Protein AF-0000000086525910 (afdb_homodimer)

InterPro domains:
  IPR004360 Glyoxalase/fosfomycin resistance/dioxygenase domain [PF00903] (5-108)
  IPR029068 Glyoxalase/Bleomycin resistance protein/Dihydroxybiphenyl dioxygenase [G3DSA:3.10.180.10] (4-115)
  IPR029068 Glyoxalase/Bleomycin resistance protein/Dihydroxybiphenyl dioxygenase [SSF54593] (2-114)
  IPR037523 Vicinal oxygen chelate (VOC), core domain [PS51819] (2-113)

Radius of gyration: 17.26 Å; Cα contacts (8 Å, |Δi|>4): 547; chains: 2; bounding box: 45×48×37 Å

Solvent-accessible surface area (backbone atoms only — not comparable to full-atom values): 11906 Å² total; per-residue (Å²): 70,32,50,62,34,32,42,35,49,41,90,44,52,80,78,48,41,44,31,45,37,67,15,46,51,33,48,79,72,46,70,55,81,72,33,33,36,34,29,46,24,71,58,37,39,40,30,40,18,7,71,92,57,40,84,48,93,52,66,24,46,29,32,35,51,47,89,92,55,53,67,68,60,45,49,50,37,26,36,74,41,53,29,42,79,73,37,72,79,39,82,52,97,62,29,36,35,29,32,32,27,41,87,84,65,50,47,38,31,44,31,35,69,54,81,129,69,30,50,62,35,33,43,37,50,41,90,43,52,80,77,50,42,43,32,44,37,66,16,45,51,33,48,79,72,46,68,54,83,71,32,32,37,35,29,46,24,71,58,36,38,40,28,41,17,8,72,93,57,39,84,46,94,52,65,23,47,28,30,34,51,46,91,92,56,53,66,69,61,44,50,51,37,26,36,71,41,54,29,43,79,72,38,72,79,40,82,52,97,62,30,36,34,30,32,32,26,42,84,85,66,50,46,38,32,44,31,36,68,52,81,128

Organism: NCBI:txid488447

Foldseek 3Di:
DAWAAKEAEDAWCVVVVCCVCVVVVWDWDDDDPTAWTWTCPPVHIYIYGHDPRCPDPHIETEDEDDPPDDQVVVVVVVVVVAKAWPADWDDDPFKIWTWIAHPVGGIYIYMYTDDD/DAWAAKEAEDAWCVVVVCCVCVVVVWDWDDDDPTAWTWTCPPVHIYIYGHDPRCPDPHIETEDEDDPPDDQVVVVVVVVVVAKAWPADWDDDPFKIWTWIAHPVGGIYIYMYTDDD

Sequence (232 aa):
MKVSMLLYPVDDIDKALPLFVDGLGLNVKFRDGDRYCALDGGPLTIALVAGDEQIVERAALTLRVDEDDDLYAAMARVVKAGASVRVPVQAGPHEYRAVLEDKNGALLVISQKRAAMKVSMLLYPVDDIDKALPLFVDGLGLNVKFRDGDRYCALDGGPLTIALVAGDEQIVERAALTLRVDEDDDLYAAMARVVKAGASVRVPVQAGPHEYRAVLEDKNGALLVISQKRAA

Secondary structure (DSSP, 8-state):
-EEEEEEEE-S-HHHHHHIIIIIS-PEEEEEETTTEEEEE-SSSEEEEE-GGG---SS-EEEEEPPTTS-HHHHHHHHHHTT-EEEEEEEE-SSEEEEEEE-TTS-EEEEEEE---/-EEEEEEEE-S-HHHHHHIIIIIS-PEEEEEETTTEEEEE-SSSEEEEE-GGG---SS-EEEEEPPTTS-HHHHHHHHHHTT-EEEEEEEE-SSEEEEEEE-TTS-EEEEEEE---

Nearest PDB structures (foldseek):
  2rk9-assembly1_B  TM=7.393E-01  e=2.959E-07  Vibrio splendidus 12B01
  3rhe-assembly1_A  TM=7.867E-01  e=1.432E-05  Legionella pneumophila subsp. pneumophila str. Philadelphia 1
  4pav-assembly1_A  TM=4.546E-01  e=1.200E-05  Staphylococcus aureus
  3g12-assembly1_B  TM=4.104E-01  e=8.853E-05  Bdellovibrio bacteriovorus HD100
  1lqp-assembly1_B  TM=4.356E-01  e=2.405E-04  Pseudomonas aeruginosa

Structure (mmCIF, N/CA/C/O backbone):
data_AF-0000000086525910-model_v1
#
loop_
_entity.id
_entity.type
_entity.pdbx_description
1 polymer 'VOC family protein'
#
loop_
_atom_site.group_PDB
_atom_site.id
_atom_site.type_symbol
_atom_site.label_atom_id
_atom_site.label_alt_id
_atom_site.label_comp_id
_atom_site.label_asym_id
_atom_site.label_entity_id
_atom_site.label_seq_id
_atom_site.pdbx_PDB_ins_code
_atom_site.Cartn_x
_atom_site.Cartn_y
_atom_site.Cartn_z
_atom_site.occupancy
_atom_site.B_iso_or_equiv
_atom_site.auth_seq_id
_atom_site.auth_comp_id
_atom_site.auth_asym_id
_atom_site.auth_atom_id
_atom_site.pdbx_PDB_model_num
ATOM 1 N N . MET A 1 1 ? 5.578 -7.691 -13.547 1 96.44 1 MET A N 1
ATOM 2 C CA . MET A 1 1 ? 4.309 -7.488 -12.852 1 96.44 1 MET A CA 1
ATOM 3 C C . MET A 1 1 ? 4.039 -6.004 -12.633 1 96.44 1 MET A C 1
ATOM 5 O O . MET A 1 1 ? 4.934 -5.176 -12.797 1 96.44 1 MET A O 1
ATOM 9 N N . LYS A 1 2 ? 2.779 -5.688 -12.305 1 97 2 LYS A N 1
ATOM 10 C CA . LYS A 1 2 ? 2.395 -4.312 -12 1 97 2 LYS A CA 1
ATOM 11 C C . LYS A 1 2 ? 1.431 -4.262 -10.812 1 97 2 LYS A C 1
ATOM 13 O O . LYS A 1 2 ? 0.615 -5.168 -10.633 1 97 2 LYS A O 1
ATOM 18 N N . VAL A 1 3 ? 1.548 -3.188 -10.078 1 98.12 3 VAL A N 1
ATOM 19 C CA . VAL A 1 3 ? 0.625 -2.984 -8.969 1 98.12 3 VAL A CA 1
ATOM 20 C C . VAL A 1 3 ? -0.787 -2.76 -9.5 1 98.12 3 VAL A C 1
ATOM 22 O O . VAL A 1 3 ? -0.98 -2.027 -10.477 1 98.12 3 VAL A O 1
ATOM 25 N N . SER A 1 4 ? -1.704 -3.344 -8.898 1 97.12 4 SER A N 1
ATOM 26 C CA . SER A 1 4 ? -3.082 -3.182 -9.352 1 97.12 4 SER A CA 1
ATOM 27 C C . SER A 1 4 ? -3.924 -2.457 -8.305 1 97.12 4 SER A C 1
ATOM 29 O O . SER A 1 4 ? -4.746 -1.603 -8.641 1 97.12 4 SER A O 1
ATOM 31 N N . MET A 1 5 ? -3.758 -2.785 -7.105 1 98.19 5 MET A N 1
ATOM 32 C CA . MET A 1 5 ? -4.5 -2.168 -6.008 1 98.19 5 MET A CA 1
ATOM 33 C C . MET A 1 5 ? -3.832 -2.461 -4.668 1 98.19 5 MET A C 1
ATOM 35 O O . MET A 1 5 ? -2.852 -3.205 -4.609 1 98.19 5 MET A O 1
ATOM 39 N N . LEU A 1 6 ? -4.246 -1.811 -3.621 1 98.56 6 LEU A N 1
ATOM 40 C CA . LEU A 1 6 ? -3.883 -2.139 -2.248 1 98.56 6 LEU A CA 1
ATOM 41 C C . LEU A 1 6 ? -5.074 -2.715 -1.493 1 98.56 6 LEU A C 1
ATOM 43 O O . LEU A 1 6 ? -6.129 -2.08 -1.416 1 98.56 6 LEU A O 1
ATOM 47 N N . LEU A 1 7 ? -4.895 -3.939 -1.037 1 98.38 7 LEU A N 1
ATOM 48 C CA . LEU A 1 7 ? -5.906 -4.48 -0.137 1 98.38 7 LEU A CA 1
ATOM 49 C C . LEU A 1 7 ? -5.742 -3.912 1.269 1 98.38 7 LEU A C 1
ATOM 51 O O . LEU A 1 7 ? -4.645 -3.938 1.829 1 98.38 7 LEU A O 1
ATOM 55 N N . TYR A 1 8 ? -6.781 -3.395 1.799 1 98.62 8 TYR A N 1
ATOM 56 C CA . TYR A 1 8 ? -6.84 -2.838 3.146 1 98.62 8 TYR A CA 1
ATOM 57 C C . TYR A 1 8 ? -7.891 -3.557 3.986 1 98.62 8 TYR A C 1
ATOM 59 O O . TYR A 1 8 ? -9.078 -3.238 3.914 1 98.62 8 TYR A O 1
ATOM 67 N N . PRO A 1 9 ? -7.375 -4.531 4.816 1 98.25 9 PRO A N 1
ATOM 68 C CA . PRO A 1 9 ? -8.344 -5.305 5.598 1 98.25 9 PRO A CA 1
ATOM 69 C C . PRO A 1 9 ? -8.969 -4.488 6.727 1 98.25 9 PRO A C 1
ATOM 71 O O . PRO A 1 9 ? -8.273 -3.744 7.418 1 98.25 9 PRO A O 1
ATOM 74 N N . VAL A 1 10 ? -10.25 -4.629 6.871 1 98 10 VAL A N 1
ATOM 75 C CA . VAL A 1 10 ? -10.984 -3.971 7.949 1 98 10 VAL A CA 1
ATOM 76 C C . VAL A 1 10 ? -11.961 -4.957 8.586 1 98 10 VAL A C 1
ATOM 78 O O . VAL A 1 10 ? -12.398 -5.91 7.941 1 98 10 VAL A O 1
ATOM 81 N N . ASP A 1 11 ? -12.273 -4.719 9.852 1 96.69 11 ASP A N 1
ATOM 82 C CA . ASP A 1 11 ? -13.266 -5.562 10.508 1 96.69 11 ASP A CA 1
ATOM 83 C C . ASP A 1 11 ? -14.672 -5.281 9.977 1 96.69 11 ASP A C 1
ATOM 85 O O . ASP A 1 11 ? -15.469 -6.203 9.812 1 96.69 11 ASP A O 1
ATOM 89 N N . ASP A 1 12 ? -14.953 -4.02 9.734 1 97.56 12 ASP A N 1
ATOM 90 C CA . ASP A 1 12 ? -16.25 -3.518 9.305 1 97.56 12 ASP A CA 1
ATOM 91 C C . ASP A 1 12 ? -16.109 -2.324 8.367 1 97.56 12 ASP A C 1
ATOM 93 O O . ASP A 1 12 ? -15.547 -1.294 8.75 1 97.56 12 ASP A O 1
ATOM 97 N N . ILE A 1 13 ? -16.656 -2.469 7.145 1 98.19 13 ILE A N 1
ATOM 98 C CA . ILE A 1 13 ? -16.438 -1.461 6.117 1 98.19 13 ILE A CA 1
ATOM 99 C C . ILE A 1 13 ? -17.125 -0.161 6.504 1 98.19 13 ILE A C 1
ATOM 101 O O . ILE A 1 13 ? -16.562 0.923 6.371 1 98.19 13 ILE A O 1
ATOM 105 N N . ASP A 1 14 ? -18.312 -0.221 6.996 1 98.12 14 ASP A N 1
ATOM 106 C CA . ASP A 1 14 ? -19.062 0.98 7.375 1 98.12 14 ASP A CA 1
ATOM 107 C C . ASP A 1 14 ? -18.312 1.765 8.453 1 98.12 14 ASP A C 1
ATOM 109 O O . ASP A 1 14 ? -18.297 2.998 8.43 1 98.12 14 ASP A O 1
ATOM 113 N N . LYS A 1 15 ? -17.719 1.061 9.344 1 97.62 15 LYS A N 1
ATOM 114 C CA . LYS A 1 15 ? -16.984 1.711 10.43 1 97.62 15 LYS A CA 1
ATOM 115 C C . LYS A 1 15 ? -15.672 2.299 9.93 1 97.62 15 LYS A C 1
ATOM 117 O O . LYS A 1 15 ? -15.156 3.268 10.492 1 97.62 15 LYS A O 1
ATOM 122 N N . ALA A 1 16 ? -15.148 1.676 8.898 1 97.94 16 ALA A N 1
ATOM 123 C CA . ALA A 1 16 ? -13.852 2.109 8.375 1 97.94 16 ALA A CA 1
ATOM 124 C C . ALA A 1 16 ? -14.016 3.27 7.402 1 97.94 16 ALA A C 1
ATOM 126 O O . ALA A 1 16 ? -13.117 4.102 7.262 1 97.94 16 ALA A O 1
ATOM 127 N N . LEU A 1 17 ? -15.086 3.393 6.742 1 98.06 17 LEU A N 1
ATOM 128 C CA . LEU A 1 17 ? -15.305 4.273 5.598 1 98.06 17 LEU A CA 1
ATOM 129 C C . LEU A 1 17 ? -15.086 5.73 5.984 1 98.06 17 LEU A C 1
ATOM 131 O O . LEU A 1 17 ? -14.508 6.504 5.215 1 98.06 17 LEU A O 1
ATOM 135 N N . PRO A 1 18 ? -15.484 6.211 7.176 1 98.25 18 PRO A N 1
ATOM 136 C CA . PRO A 1 18 ? -15.32 7.625 7.52 1 98.25 18 PRO A CA 1
ATOM 137 C C . PRO A 1 18 ? -13.859 8.086 7.453 1 98.25 18 PRO A C 1
ATOM 139 O O . PRO A 1 18 ? -13.586 9.203 7.027 1 98.25 18 PRO A O 1
ATOM 142 N N . LEU A 1 19 ? -12.945 7.281 7.797 1 98.5 19 LEU A N 1
ATOM 143 C CA . LEU A 1 19 ? -11.539 7.645 7.711 1 98.5 19 LEU A CA 1
ATOM 144 C C . LEU A 1 19 ? -11.141 7.941 6.266 1 98.5 19 LEU A C 1
ATOM 146 O O . LEU A 1 19 ? -10.438 8.914 6 1 98.5 19 LEU A O 1
ATOM 150 N N . PHE A 1 20 ? -11.617 7.164 5.355 1 98.62 20 PHE A N 1
ATOM 151 C CA . PHE A 1 20 ? -11.18 7.254 3.967 1 98.62 20 PHE A CA 1
ATOM 152 C C . PHE A 1 20 ? -11.969 8.32 3.219 1 98.62 20 PHE A C 1
ATOM 154 O O . PHE A 1 20 ? -11.406 9.086 2.434 1 98.62 20 PHE A O 1
ATOM 161 N N . VAL A 1 21 ? -13.258 8.398 3.488 1 98.31 21 VAL A N 1
ATOM 162 C CA . VAL A 1 21 ? -14.109 9.32 2.742 1 98.31 21 VAL A CA 1
ATOM 163 C C . VAL A 1 21 ? -14.078 10.695 3.4 1 98.31 21 VAL A C 1
ATOM 165 O O . VAL A 1 21 ? -13.703 11.688 2.768 1 98.31 21 VAL A O 1
ATOM 168 N N . ASP A 1 22 ? -14.367 10.758 4.668 1 97.81 22 ASP A N 1
ATOM 169 C CA . ASP A 1 22 ? -14.406 12.039 5.367 1 97.81 22 ASP A CA 1
ATOM 170 C C . ASP A 1 22 ? -13 12.508 5.727 1 97.81 22 ASP A C 1
ATOM 172 O O . ASP A 1 22 ? -12.695 13.703 5.641 1 97.81 22 ASP A O 1
ATOM 176 N N . GLY A 1 23 ? -12.18 11.609 6.168 1 97.75 23 GLY A N 1
ATOM 177 C CA . GLY A 1 23 ? -10.828 11.953 6.59 1 97.75 23 GLY A CA 1
ATOM 178 C C . GLY A 1 23 ? -9.898 12.242 5.43 1 97.75 23 GLY A C 1
ATOM 179 O O . GLY A 1 23 ? -9.383 13.352 5.301 1 97.75 23 GLY A O 1
ATOM 180 N N . LEU A 1 24 ? -9.781 11.297 4.551 1 97.81 24 LEU A N 1
ATOM 181 C CA . LEU A 1 24 ? -8.812 11.406 3.465 1 97.81 24 LEU A CA 1
ATOM 182 C C . LEU A 1 24 ? -9.438 12.047 2.234 1 97.81 24 LEU A C 1
ATOM 184 O O . LEU A 1 24 ? -8.734 12.469 1.318 1 97.81 24 LEU A O 1
ATOM 188 N N . GLY A 1 25 ? -10.727 12.109 2.182 1 96.88 25 GLY A N 1
ATOM 189 C CA . GLY A 1 25 ? -11.406 12.758 1.075 1 96.88 25 GLY A CA 1
ATOM 190 C C . GLY A 1 25 ? -11.484 11.898 -0.169 1 96.88 25 GLY A C 1
ATOM 191 O O . GLY A 1 25 ? -11.523 12.414 -1.288 1 96.88 25 GLY A O 1
ATOM 192 N N . LEU A 1 26 ? -11.453 10.594 -0.048 1 98.06 26 LEU A N 1
ATOM 193 C CA . LEU A 1 26 ? -11.492 9.695 -1.196 1 98.06 26 LEU A CA 1
ATOM 194 C C . LEU A 1 26 ? -12.93 9.375 -1.584 1 98.06 26 LEU A C 1
ATOM 196 O O . LEU A 1 26 ? -13.812 9.328 -0.725 1 98.06 26 LEU A O 1
ATOM 200 N N . ASN A 1 27 ? -13.078 9.062 -2.84 1 98.31 27 ASN A N 1
ATOM 201 C CA . ASN A 1 27 ? -14.391 8.68 -3.34 1 98.31 27 ASN A CA 1
ATOM 202 C C . ASN A 1 27 ? -14.531 7.164 -3.455 1 98.31 27 ASN A C 1
ATOM 204 O O . ASN A 1 27 ? -13.586 6.477 -3.846 1 98.31 27 ASN A O 1
ATOM 208 N N . VAL A 1 28 ? -15.797 6.68 -3.203 1 98.69 28 VAL A N 1
ATOM 209 C CA . VAL A 1 28 ? -16.125 5.273 -3.404 1 98.69 28 VAL A CA 1
ATOM 210 C C . VAL A 1 28 ? -16.375 5.008 -4.887 1 98.69 28 VAL A C 1
ATOM 212 O O . VAL A 1 28 ? -17.203 5.668 -5.512 1 98.69 28 VAL A O 1
ATOM 215 N N . LYS A 1 29 ? -15.68 4.031 -5.371 1 98.56 29 LYS A N 1
ATOM 216 C CA . LYS A 1 29 ? -15.859 3.641 -6.766 1 98.56 29 LYS A CA 1
ATOM 217 C C . LYS A 1 29 ? -16.875 2.512 -6.887 1 98.56 29 LYS A C 1
ATOM 219 O O . LYS A 1 29 ? -17.609 2.432 -7.879 1 98.56 29 LYS A O 1
ATOM 224 N N . PHE A 1 30 ? -16.844 1.613 -6.008 1 98.19 30 PHE A N 1
ATOM 225 C CA . PHE A 1 30 ? -17.641 0.393 -6.07 1 98.19 30 PHE A CA 1
ATOM 226 C C . PHE A 1 30 ? -17.781 -0.229 -4.688 1 98.19 30 PHE A C 1
ATOM 228 O O . PHE A 1 30 ? -16.844 -0.195 -3.885 1 98.19 30 PHE A O 1
ATOM 235 N N . ARG A 1 31 ? -18.953 -0.777 -4.379 1 97.94 31 ARG A N 1
ATOM 236 C CA . ARG A 1 31 ? -19.219 -1.467 -3.119 1 97.94 31 ARG A CA 1
ATOM 237 C C . ARG A 1 31 ? -19.969 -2.77 -3.357 1 97.94 31 ARG A C 1
ATOM 239 O O . ARG A 1 31 ? -20.922 -2.809 -4.152 1 97.94 31 ARG A O 1
ATOM 246 N N . ASP A 1 32 ? -19.438 -3.75 -2.85 1 97.38 32 ASP A N 1
ATOM 247 C CA . ASP A 1 32 ? -20.125 -5.035 -2.855 1 97.38 32 ASP A CA 1
ATOM 248 C C . ASP A 1 32 ? -20.562 -5.43 -1.447 1 97.38 32 ASP A C 1
ATOM 250 O O . ASP A 1 32 ? -19.906 -6.227 -0.783 1 97.38 32 ASP A O 1
ATOM 254 N N . GLY A 1 33 ? -21.719 -4.848 -1.05 1 97.12 33 GLY A N 1
ATOM 255 C CA . GLY A 1 33 ? -22.25 -5.109 0.282 1 97.12 33 GLY A CA 1
ATOM 256 C C . GLY A 1 33 ? -21.281 -4.719 1.388 1 97.12 33 GLY A C 1
ATOM 257 O O . GLY A 1 33 ? -20.781 -3.596 1.409 1 97.12 33 GLY A O 1
ATOM 258 N N . ASP A 1 34 ? -21.109 -5.727 2.354 1 97.5 34 ASP A N 1
ATOM 259 C CA . ASP A 1 34 ? -20.312 -5.441 3.531 1 97.5 34 ASP A CA 1
ATOM 260 C C . ASP A 1 34 ? -18.938 -6.102 3.428 1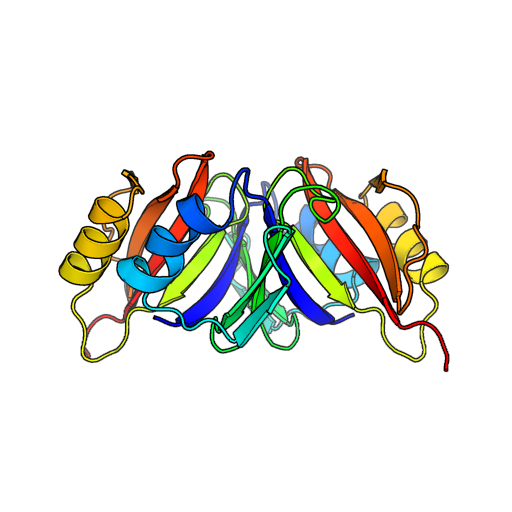 97.5 34 ASP A C 1
ATOM 262 O O . ASP A 1 34 ? -18.172 -6.105 4.391 1 97.5 34 ASP A O 1
ATOM 266 N N . ARG A 1 35 ? -18.625 -6.609 2.246 1 97.19 35 ARG A N 1
ATOM 267 C CA . ARG A 1 35 ? -17.422 -7.43 2.18 1 97.19 35 ARG A CA 1
ATOM 268 C C . ARG A 1 35 ? -16.328 -6.75 1.354 1 97.19 35 ARG A C 1
ATOM 270 O O . ARG A 1 35 ? -15.164 -7.145 1.404 1 97.19 35 ARG A O 1
ATOM 277 N N . TYR A 1 36 ? -16.766 -5.781 0.508 1 98.44 36 TYR A N 1
ATOM 278 C CA . TYR A 1 36 ? -15.797 -5.188 -0.404 1 98.44 36 TYR A CA 1
ATOM 279 C C . TYR A 1 36 ? -16.188 -3.758 -0.759 1 98.44 36 TYR A C 1
ATOM 281 O O . TYR A 1 36 ? -17.344 -3.484 -1.081 1 98.44 36 TYR A O 1
ATOM 289 N N . CYS A 1 37 ? -15.203 -2.775 -0.729 1 98.75 37 CYS A N 1
ATOM 290 C CA . CYS A 1 37 ? -15.398 -1.391 -1.138 1 98.75 37 CYS A CA 1
ATOM 291 C C . CYS A 1 37 ? -14.141 -0.833 -1.798 1 98.75 37 CYS A C 1
ATOM 293 O O . CYS A 1 37 ? -13.086 -0.755 -1.167 1 98.75 37 CYS A O 1
ATOM 295 N N . ALA A 1 38 ? -14.242 -0.503 -3.055 1 98.81 38 ALA A N 1
ATOM 296 C CA . ALA A 1 38 ? -13.133 0.092 -3.793 1 98.81 38 ALA A CA 1
ATOM 297 C C . ALA A 1 38 ? -13.156 1.614 -3.691 1 98.81 38 ALA A C 1
ATOM 299 O O . ALA A 1 38 ? -14.172 2.246 -4.004 1 98.81 38 ALA A O 1
ATOM 300 N N . LEU A 1 39 ? -12.062 2.197 -3.254 1 98.81 39 LEU A N 1
ATOM 301 C CA . LEU A 1 39 ? -11.898 3.641 -3.133 1 98.81 39 LEU A CA 1
ATOM 302 C C . LEU A 1 39 ? -10.945 4.172 -4.199 1 98.81 39 LEU A C 1
ATOM 304 O O . LEU A 1 39 ? -9.969 3.51 -4.547 1 98.81 39 LEU A O 1
ATOM 308 N N . ASP A 1 40 ? -11.203 5.34 -4.645 1 98.62 40 ASP A N 1
ATOM 309 C CA . ASP A 1 40 ? -10.375 6 -5.648 1 98.62 40 ASP A CA 1
ATOM 310 C C . ASP A 1 40 ? -9.211 6.738 -4.996 1 98.62 40 ASP A C 1
ATOM 312 O O . ASP A 1 40 ? -9.367 7.867 -4.527 1 98.62 40 ASP A O 1
ATOM 316 N N . GLY A 1 41 ? -8.094 6.148 -5.051 1 97.88 41 GLY A N 1
ATOM 317 C CA . GLY A 1 41 ? -6.891 6.773 -4.523 1 97.88 41 GLY A CA 1
ATOM 318 C C . GLY A 1 41 ? -6.117 7.559 -5.566 1 97.88 41 GLY A C 1
ATOM 319 O O . GLY A 1 41 ? -4.969 7.941 -5.336 1 97.88 41 GLY A O 1
ATOM 320 N N . GLY A 1 42 ? -6.727 7.855 -6.68 1 97 42 GLY A N 1
ATOM 321 C CA . GLY A 1 42 ? -6.023 8.445 -7.805 1 97 42 GLY A CA 1
ATOM 322 C C . GLY A 1 42 ? -5.312 7.422 -8.672 1 97 42 GLY A C 1
ATOM 323 O O . GLY A 1 42 ? -5.953 6.707 -9.445 1 97 42 GLY A O 1
ATOM 324 N N . PRO A 1 43 ? -4.043 7.273 -8.523 1 96.19 43 PRO A N 1
ATOM 325 C CA . PRO A 1 43 ? -3.352 6.293 -9.367 1 96.19 43 PRO A CA 1
ATOM 326 C C . PRO A 1 43 ? -3.604 4.852 -8.922 1 96.19 43 PRO A C 1
ATOM 328 O O . PRO A 1 43 ? -3.322 3.914 -9.672 1 96.19 43 PRO A O 1
ATOM 331 N N . LEU A 1 44 ? -4.125 4.699 -7.758 1 97.56 44 LEU A N 1
ATOM 332 C CA . LEU A 1 44 ? -4.262 3.371 -7.172 1 97.56 44 LEU A CA 1
ATOM 333 C C . LEU A 1 44 ? -5.641 3.195 -6.539 1 97.56 44 LEU A C 1
ATOM 335 O O . LEU A 1 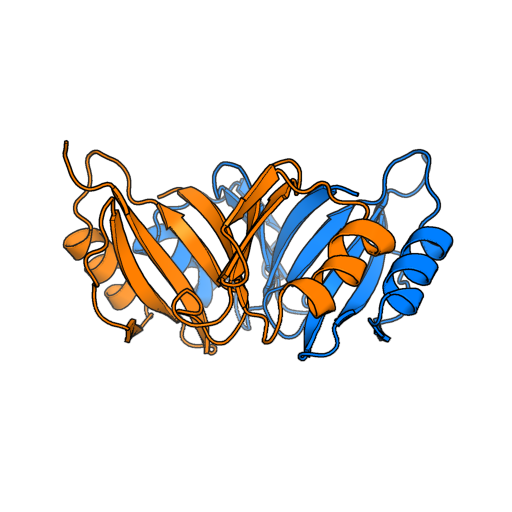44 ? -6.137 4.102 -5.863 1 97.56 44 LEU A O 1
ATOM 339 N N . THR A 1 45 ? -6.18 2.047 -6.73 1 98.38 45 THR A N 1
ATOM 340 C CA . THR A 1 45 ? -7.379 1.685 -5.984 1 98.38 45 THR A CA 1
ATOM 341 C C . THR A 1 45 ? -7.016 1.158 -4.602 1 98.38 45 THR A C 1
ATOM 343 O O . THR A 1 45 ? -6.121 0.322 -4.465 1 98.38 45 THR A O 1
ATOM 346 N N . ILE A 1 46 ? -7.617 1.698 -3.58 1 98.75 46 ILE A N 1
ATOM 347 C CA . ILE A 1 46 ? -7.59 1.126 -2.238 1 98.75 46 ILE A CA 1
ATOM 348 C C . ILE A 1 46 ? -8.836 0.275 -2.014 1 98.75 46 ILE A C 1
ATOM 350 O O . ILE A 1 46 ? -9.961 0.792 -2.02 1 98.75 46 ILE A O 1
ATOM 354 N N . ALA A 1 47 ? -8.68 -0.959 -1.841 1 98.75 47 ALA A N 1
ATOM 355 C CA . ALA A 1 47 ? -9.805 -1.871 -1.651 1 98.75 47 ALA A CA 1
ATOM 356 C C . ALA A 1 47 ? -9.961 -2.246 -0.181 1 98.75 47 ALA A C 1
ATOM 35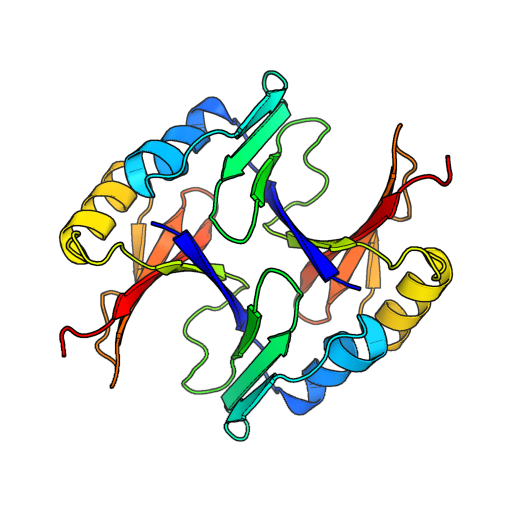8 O O . ALA A 1 47 ? -9.133 -2.965 0.378 1 98.75 47 ALA A O 1
ATOM 359 N N . LEU A 1 48 ? -11.008 -1.716 0.434 1 98.75 48 LEU A N 1
ATOM 360 C CA . LEU A 1 48 ? -11.383 -2.215 1.753 1 98.75 48 LEU A CA 1
ATOM 361 C C . LEU A 1 48 ? -11.992 -3.611 1.654 1 98.75 48 LEU A C 1
ATOM 363 O O . LEU A 1 48 ? -12.953 -3.824 0.91 1 98.75 48 LEU A O 1
ATOM 367 N N . VAL A 1 49 ? -11.406 -4.516 2.373 1 98.19 49 VAL A N 1
ATOM 368 C CA . VAL A 1 49 ? -11.875 -5.895 2.307 1 98.19 49 VAL A CA 1
ATOM 369 C C . VAL A 1 49 ? -12.25 -6.379 3.705 1 98.19 49 VAL A C 1
ATOM 371 O O . VAL A 1 49 ? -11.516 -6.148 4.668 1 98.19 49 VAL A O 1
ATOM 374 N N . ALA A 1 50 ? -13.367 -7.023 3.863 1 98 50 ALA A N 1
ATOM 375 C CA . ALA A 1 50 ? -13.906 -7.547 5.117 1 98 50 ALA A CA 1
ATOM 376 C C . ALA A 1 50 ? -14.5 -8.938 4.918 1 98 50 ALA A C 1
ATOM 378 O O . ALA A 1 50 ? -14.688 -9.383 3.781 1 98 50 ALA A O 1
ATOM 379 N N . GLY A 1 51 ? -14.727 -9.648 6.027 1 95.5 51 GLY A N 1
ATOM 380 C CA . GLY A 1 51 ? -15.32 -10.977 5.953 1 95.5 51 GLY A CA 1
ATOM 381 C C . GLY A 1 51 ? -14.523 -11.945 5.105 1 95.5 51 GLY A C 1
ATOM 382 O O . GLY A 1 51 ? -13.312 -12.094 5.297 1 95.5 51 GLY A O 1
ATOM 383 N N . ASP A 1 52 ? -15.195 -12.625 4.113 1 91.56 52 ASP A N 1
ATOM 384 C CA . ASP A 1 52 ? -14.562 -13.664 3.305 1 91.56 52 ASP A CA 1
ATOM 385 C C . ASP A 1 52 ? -13.547 -13.055 2.332 1 91.56 52 ASP A C 1
ATOM 387 O O . ASP A 1 52 ? -12.695 -13.766 1.798 1 91.56 52 ASP A O 1
ATOM 391 N N . GLU A 1 53 ? -13.633 -11.766 2.145 1 93.56 53 GLU A N 1
ATOM 392 C CA . GLU A 1 53 ? -12.734 -11.109 1.202 1 93.56 53 GLU A CA 1
ATOM 393 C C . GLU A 1 53 ? -11.438 -10.68 1.887 1 93.56 53 GLU A C 1
ATOM 395 O O . GLU A 1 53 ? -10.492 -10.242 1.226 1 93.56 53 GLU A O 1
ATOM 400 N N . GLN A 1 54 ? -11.414 -10.773 3.182 1 95.69 54 GLN A N 1
ATOM 401 C CA . GLN A 1 54 ? -10.203 -10.453 3.932 1 95.69 54 GLN A CA 1
ATOM 402 C C . GLN A 1 54 ? -9.172 -11.578 3.82 1 95.69 54 GLN A C 1
ATOM 404 O O . GLN A 1 54 ? -9.047 -12.398 4.727 1 95.69 54 GLN A O 1
ATOM 409 N N . ILE A 1 55 ? -8.406 -11.508 2.811 1 94.69 55 ILE A N 1
ATOM 410 C CA . ILE A 1 55 ? -7.465 -12.586 2.549 1 94.69 55 ILE A CA 1
ATOM 411 C C . ILE A 1 55 ? -6.09 -12.219 3.104 1 94.69 55 ILE A C 1
ATOM 413 O O . ILE A 1 55 ? -5.141 -13 2.99 1 94.69 55 ILE A O 1
ATOM 417 N N . VAL A 1 56 ? -5.941 -11.047 3.615 1 96.94 56 VAL A N 1
ATOM 418 C CA . VAL A 1 56 ? -4.719 -10.57 4.25 1 96.94 56 VAL A CA 1
ATOM 419 C C . VAL A 1 56 ? -5.043 -9.984 5.625 1 96.94 56 VAL A C 1
ATOM 421 O O . VAL A 1 56 ? -6.129 -9.438 5.832 1 96.94 56 VAL A O 1
ATOM 424 N N . GLU A 1 57 ? -4.109 -10.047 6.5 1 95.12 57 GLU A N 1
ATOM 425 C CA . GLU A 1 57 ? -4.348 -9.578 7.863 1 95.12 57 GLU A CA 1
ATOM 426 C C . GLU A 1 57 ? -3.83 -8.156 8.055 1 95.12 57 GLU A C 1
ATOM 428 O O . GLU A 1 57 ? -4.105 -7.523 9.078 1 95.12 57 GLU A O 1
ATOM 433 N N . ARG A 1 58 ? -3.072 -7.668 7.148 1 95.56 58 ARG A N 1
ATOM 434 C CA . ARG A 1 58 ? -2.598 -6.289 7.09 1 95.56 58 ARG A CA 1
ATOM 435 C C . ARG A 1 58 ? -2.549 -5.781 5.652 1 95.56 58 ARG A C 1
ATOM 437 O O . ARG A 1 58 ? -2.586 -6.578 4.707 1 95.56 58 ARG A O 1
ATOM 444 N N . ALA A 1 59 ? -2.51 -4.453 5.523 1 97.44 59 ALA A N 1
ATOM 445 C CA . ALA A 1 59 ? -2.51 -3.865 4.188 1 97.44 59 ALA A CA 1
ATOM 446 C C . ALA A 1 59 ? -1.432 -4.496 3.309 1 97.44 59 ALA A C 1
ATOM 448 O O . ALA A 1 59 ? -0.306 -4.719 3.762 1 97.44 59 ALA A O 1
ATOM 449 N N . ALA A 1 60 ? -1.803 -4.805 2.08 1 97.94 60 ALA A N 1
ATOM 450 C CA . ALA A 1 60 ? -0.905 -5.531 1.185 1 97.94 60 ALA A CA 1
ATOM 451 C C . ALA A 1 60 ? -1.104 -5.094 -0.263 1 97.94 60 ALA A C 1
ATOM 453 O O . ALA A 1 60 ? -2.238 -4.953 -0.726 1 97.94 60 ALA A O 1
ATOM 454 N N . LEU A 1 61 ? -0.026 -4.898 -0.976 1 98.12 61 LEU A N 1
ATOM 455 C CA . LEU A 1 61 ? -0.095 -4.637 -2.41 1 98.12 61 LEU A CA 1
ATOM 456 C C . LEU A 1 61 ? -0.516 -5.891 -3.17 1 98.12 61 LEU A C 1
ATOM 458 O O . LEU A 1 61 ? -0.074 -6.996 -2.846 1 98.12 61 LEU A O 1
ATOM 462 N N . THR A 1 62 ? -1.315 -5.625 -4.102 1 98.25 62 THR A N 1
ATOM 463 C CA . THR A 1 62 ? -1.613 -6.66 -5.086 1 98.25 62 THR A CA 1
ATOM 464 C C . THR A 1 62 ? -0.883 -6.387 -6.395 1 98.25 62 THR A C 1
ATOM 466 O O . THR A 1 62 ? -0.996 -5.297 -6.961 1 98.25 62 THR A O 1
ATOM 469 N N . LEU A 1 63 ? -0.131 -7.336 -6.824 1 98.31 63 LEU A N 1
ATOM 470 C CA . LEU A 1 63 ? 0.571 -7.266 -8.102 1 98.31 63 LEU A CA 1
ATOM 471 C C . LEU A 1 63 ? -0.028 -8.242 -9.109 1 98.31 63 LEU A C 1
ATOM 473 O O . LEU A 1 63 ? -0.147 -9.438 -8.82 1 98.31 63 LEU A O 1
ATOM 477 N N . ARG A 1 64 ? -0.365 -7.711 -10.219 1 97.69 64 ARG A N 1
ATOM 478 C CA . ARG A 1 64 ? -0.903 -8.547 -11.281 1 97.69 64 ARG A CA 1
ATOM 479 C C . ARG A 1 64 ? 0.214 -9.094 -12.164 1 97.69 64 ARG A C 1
ATOM 481 O O . ARG A 1 64 ? 1.068 -8.344 -12.633 1 97.69 64 ARG A O 1
ATOM 488 N N . VAL A 1 65 ? 0.117 -10.383 -12.352 1 97.06 65 VAL A N 1
ATOM 489 C CA . VAL A 1 65 ? 1.058 -11.047 -13.242 1 97.06 65 VAL A CA 1
ATOM 490 C C . VAL A 1 65 ? 0.767 -10.648 -14.695 1 97.06 65 VAL A C 1
ATOM 492 O O . VAL A 1 65 ? -0.394 -10.578 -15.102 1 97.06 65 VAL A O 1
ATOM 495 N N . ASP A 1 66 ? 1.835 -10.43 -15.438 1 91.81 66 ASP A N 1
ATOM 496 C CA . ASP A 1 66 ? 1.685 -10.094 -16.859 1 91.81 66 ASP A CA 1
ATOM 497 C C . ASP A 1 66 ? 0.952 -11.203 -17.609 1 91.81 66 ASP A C 1
ATOM 499 O O . ASP A 1 66 ? 1.107 -12.383 -17.281 1 91.81 66 ASP A O 1
ATOM 503 N N . GLU A 1 67 ? 0.25 -10.828 -18.672 1 88.88 67 GLU A N 1
ATOM 504 C CA . GLU A 1 67 ? -0.572 -11.773 -19.422 1 88.88 67 GLU A CA 1
ATOM 505 C C . GLU A 1 67 ? 0.283 -12.867 -20.047 1 88.88 67 GLU A C 1
ATOM 507 O O . GLU A 1 67 ? -0.175 -13.992 -20.219 1 88.88 67 GLU A O 1
ATOM 512 N N . ASP A 1 68 ? 1.54 -12.523 -20.359 1 89.06 68 ASP A N 1
ATOM 513 C CA . ASP A 1 68 ? 2.412 -13.469 -21.047 1 89.06 68 ASP A CA 1
ATOM 514 C C . ASP A 1 68 ? 3.23 -14.289 -20.047 1 89.06 68 ASP A C 1
ATOM 516 O O . ASP A 1 68 ? 4.051 -15.117 -20.453 1 89.06 68 ASP A O 1
ATOM 520 N N . ASP A 1 69 ? 2.92 -14.133 -18.812 1 91.88 69 ASP A N 1
ATOM 521 C CA . ASP A 1 69 ? 3.643 -14.875 -17.781 1 91.88 69 ASP A CA 1
ATOM 522 C C . ASP A 1 69 ? 2.727 -15.867 -17.062 1 91.88 69 ASP A C 1
ATOM 524 O O . ASP A 1 69 ? 1.509 -15.844 -17.266 1 91.88 69 ASP A O 1
ATOM 528 N N . ASP A 1 70 ? 3.369 -16.797 -16.359 1 93.31 70 ASP A N 1
ATOM 529 C CA . ASP A 1 70 ? 2.686 -17.844 -15.602 1 93.31 70 ASP A CA 1
ATOM 530 C C . ASP A 1 70 ? 2.703 -17.531 -14.109 1 93.31 70 ASP A C 1
ATOM 532 O O . ASP A 1 70 ? 3.746 -17.156 -13.555 1 93.31 70 ASP A O 1
ATOM 536 N N . LEU A 1 71 ? 1.523 -17.656 -13.477 1 95.81 71 LEU A N 1
ATOM 537 C CA . LEU A 1 71 ? 1.39 -17.312 -12.062 1 95.81 71 LEU A CA 1
ATOM 538 C C . LEU A 1 71 ? 2.361 -18.125 -11.211 1 95.81 71 LEU A C 1
ATOM 540 O O . LEU A 1 71 ? 3.043 -17.562 -10.344 1 95.81 71 LEU A O 1
ATOM 544 N N . TYR A 1 72 ? 2.43 -19.406 -11.422 1 95.5 72 TYR A N 1
ATOM 545 C CA . TYR A 1 72 ? 3.277 -20.266 -10.609 1 95.5 72 TYR A CA 1
ATOM 546 C C . TYR A 1 72 ? 4.75 -19.953 -10.828 1 95.5 72 TYR A C 1
ATOM 548 O O . TYR A 1 72 ? 5.547 -19.984 -9.883 1 95.5 72 TYR A O 1
ATOM 556 N N . ALA A 1 73 ? 5.09 -19.703 -12.062 1 96.25 73 ALA A N 1
ATOM 557 C CA . ALA A 1 73 ? 6.461 -19.297 -12.352 1 96.25 73 ALA A CA 1
ATOM 558 C C . ALA A 1 73 ? 6.805 -17.984 -11.664 1 96.25 73 ALA A C 1
ATOM 560 O O . ALA A 1 73 ? 7.895 -17.828 -11.109 1 96.25 73 ALA A O 1
ATOM 561 N N . ALA A 1 74 ? 5.867 -17.062 -11.758 1 96.5 74 ALA A N 1
ATOM 562 C CA . ALA A 1 74 ? 6.055 -15.781 -11.078 1 96.5 74 ALA A CA 1
ATOM 563 C C . ALA A 1 74 ? 6.25 -15.977 -9.578 1 96.5 74 ALA A C 1
ATOM 565 O O . ALA A 1 74 ? 7.172 -15.414 -8.984 1 96.5 74 ALA A O 1
ATOM 566 N N . MET A 1 75 ? 5.414 -16.734 -8.961 1 96.88 75 MET A N 1
ATOM 567 C CA . MET A 1 75 ? 5.512 -17.016 -7.531 1 96.88 75 MET A CA 1
ATOM 568 C C . MET A 1 75 ? 6.852 -17.656 -7.191 1 96.88 75 MET A C 1
ATOM 570 O O . MET A 1 75 ? 7.465 -17.328 -6.176 1 96.88 75 MET A O 1
ATOM 574 N N . ALA A 1 76 ? 7.254 -18.594 -8.016 1 97.31 76 ALA A N 1
ATOM 575 C CA . ALA A 1 76 ? 8.531 -19.266 -7.793 1 97.31 76 ALA A CA 1
ATOM 576 C C . ALA A 1 76 ? 9.688 -18.266 -7.785 1 97.31 76 ALA A C 1
ATOM 578 O O . ALA A 1 76 ? 10.602 -18.375 -6.969 1 97.31 76 ALA A O 1
ATOM 579 N N . ARG A 1 77 ? 9.664 -17.344 -8.711 1 97.69 77 ARG A N 1
ATOM 580 C CA . ARG A 1 77 ? 10.695 -16.312 -8.75 1 97.69 77 ARG A CA 1
ATOM 581 C C . ARG A 1 77 ? 10.688 -15.469 -7.473 1 97.69 77 ARG A C 1
ATOM 583 O O . ARG A 1 77 ? 11.742 -15.141 -6.938 1 97.69 77 ARG A O 1
ATOM 590 N N . VAL A 1 78 ? 9.523 -15.094 -7.004 1 98.31 78 VAL A N 1
ATOM 591 C CA . VAL A 1 78 ? 9.391 -14.266 -5.809 1 98.31 78 VAL A CA 1
ATOM 592 C C . VAL A 1 78 ? 9.898 -15.039 -4.59 1 98.31 78 VAL A C 1
ATOM 594 O O . VAL A 1 78 ? 10.609 -14.492 -3.752 1 98.31 78 VAL A O 1
ATOM 597 N N . VAL A 1 79 ? 9.547 -16.281 -4.492 1 98.44 79 VAL A N 1
ATOM 598 C CA . VAL A 1 79 ? 9.992 -17.125 -3.389 1 98.44 79 VAL A CA 1
ATOM 599 C C . VAL A 1 79 ? 11.508 -17.297 -3.445 1 98.44 79 VAL A C 1
ATOM 601 O O . VAL A 1 79 ? 12.195 -17.188 -2.422 1 98.44 79 VAL A O 1
ATOM 604 N N . LYS A 1 80 ? 12.031 -17.547 -4.613 1 98.31 80 LYS A N 1
ATOM 605 C CA . LYS A 1 80 ? 13.477 -17.672 -4.797 1 98.31 80 LYS A CA 1
ATOM 606 C C . LYS A 1 80 ? 14.203 -16.406 -4.34 1 98.31 80 LYS A C 1
ATOM 608 O O . LYS A 1 80 ? 15.32 -16.484 -3.824 1 98.31 80 LYS A O 1
ATOM 613 N N . ALA A 1 81 ? 13.523 -15.328 -4.488 1 98.19 81 ALA A N 1
ATOM 614 C CA . ALA A 1 81 ? 14.117 -14.039 -4.148 1 98.19 81 ALA A CA 1
ATOM 615 C C . ALA A 1 81 ? 13.984 -13.75 -2.654 1 98.19 81 ALA A C 1
ATOM 617 O O . ALA A 1 81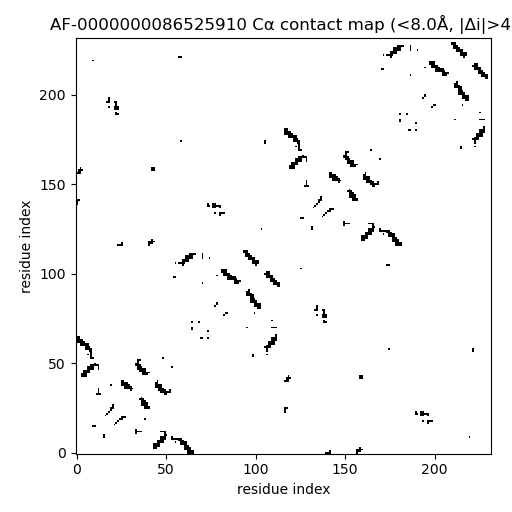 ? 14.414 -12.695 -2.178 1 98.19 81 ALA A O 1
ATOM 618 N N . GLY A 1 82 ? 13.312 -14.609 -1.916 1 97.12 82 GLY A N 1
ATOM 619 C CA . GLY A 1 82 ? 13.406 -14.492 -0.47 1 97.12 82 GLY A CA 1
ATOM 620 C C . GLY A 1 82 ? 12.055 -14.43 0.217 1 97.12 82 GLY A C 1
ATOM 621 O O . GLY A 1 82 ? 11.984 -14.375 1.446 1 97.12 82 GLY A O 1
ATOM 622 N N . ALA A 1 83 ? 10.984 -14.43 -0.486 1 98.38 83 ALA A N 1
ATOM 623 C CA . ALA A 1 83 ? 9.648 -14.453 0.114 1 98.38 83 ALA A CA 1
ATOM 624 C C . ALA A 1 83 ? 9.203 -15.883 0.401 1 98.38 83 ALA A C 1
ATOM 626 O O . ALA A 1 83 ? 9.875 -16.844 -0.001 1 98.38 83 ALA A O 1
ATOM 627 N N . SER A 1 84 ? 8.188 -15.992 1.18 1 98.5 84 SER A N 1
ATOM 628 C CA . SER A 1 84 ? 7.555 -17.281 1.448 1 98.5 84 SER A CA 1
ATOM 629 C C . SER A 1 84 ? 6.066 -17.25 1.104 1 98.5 84 SER A C 1
ATOM 631 O O . SER A 1 84 ? 5.469 -16.172 1.017 1 98.5 84 SER A O 1
ATOM 633 N N . VAL A 1 85 ? 5.496 -18.453 0.88 1 98.31 85 VAL A N 1
ATOM 634 C CA . VAL A 1 85 ? 4.066 -18.547 0.602 1 98.31 85 VAL A CA 1
ATOM 635 C C . VAL A 1 85 ? 3.285 -18.531 1.913 1 98.31 85 VAL A C 1
ATOM 637 O O . VAL A 1 85 ? 3.486 -19.406 2.77 1 98.31 85 VAL A O 1
ATOM 640 N N . ARG A 1 86 ? 2.502 -17.562 2.096 1 97.81 86 ARG A N 1
ATOM 641 C CA . ARG A 1 86 ? 1.643 -17.453 3.27 1 97.81 86 ARG A CA 1
ATOM 642 C C . ARG A 1 86 ? 0.302 -18.141 3.029 1 97.81 86 ARG A C 1
ATOM 644 O O . ARG A 1 86 ? -0.211 -18.844 3.908 1 97.81 86 ARG A O 1
ATOM 651 N N . VAL A 1 87 ? -0.326 -17.891 1.935 1 96.69 87 VAL A N 1
ATOM 652 C CA . VAL A 1 87 ? -1.55 -18.516 1.451 1 96.69 87 VAL A CA 1
ATOM 653 C C . VAL A 1 87 ? -1.339 -19.031 0.028 1 96.69 87 VAL A C 1
ATOM 655 O O . VAL A 1 87 ? -1.023 -18.25 -0.877 1 96.69 87 VAL A O 1
ATOM 658 N N . PRO A 1 88 ? -1.483 -20.359 -0.13 1 96.75 88 PRO A N 1
ATOM 659 C CA . PRO A 1 88 ? -1.295 -20.891 -1.481 1 96.75 88 PRO A CA 1
ATOM 660 C C . PRO A 1 88 ? -2.318 -20.344 -2.477 1 9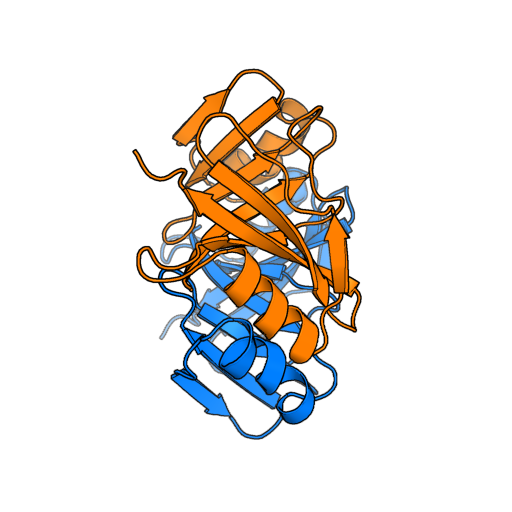6.75 88 PRO A C 1
ATOM 662 O O . PRO A 1 88 ? -3.264 -19.656 -2.082 1 96.75 88 PRO A O 1
ATOM 665 N N . VAL A 1 89 ? -2.086 -20.609 -3.752 1 96.19 89 VAL A N 1
ATOM 666 C CA . VAL A 1 89 ? -2.932 -20.141 -4.84 1 96.19 89 VAL A CA 1
ATOM 667 C C . VAL A 1 89 ? -4.379 -20.562 -4.598 1 96.19 89 VAL A C 1
ATOM 669 O O . VAL A 1 89 ? -4.645 -21.734 -4.309 1 96.19 89 VAL A O 1
ATOM 672 N N . GLN A 1 90 ? -5.168 -19.641 -4.609 1 94 90 GLN A N 1
ATOM 673 C CA . GLN A 1 90 ? -6.605 -19.875 -4.555 1 94 90 GLN A CA 1
ATOM 674 C C . GLN A 1 90 ? -7.281 -19.453 -5.859 1 94 90 GLN A C 1
ATOM 676 O O . GLN A 1 90 ? -6.977 -18.391 -6.406 1 94 90 GLN A O 1
ATOM 681 N N . ALA A 1 91 ? -8.195 -20.266 -6.273 1 90.38 91 ALA A N 1
ATOM 682 C CA . ALA A 1 91 ? -8.961 -19.953 -7.48 1 90.38 91 ALA A CA 1
ATOM 683 C C . ALA A 1 91 ? -10.242 -19.203 -7.141 1 90.38 91 ALA A C 1
ATOM 685 O O . ALA A 1 91 ? -11.031 -19.641 -6.305 1 90.38 91 ALA A O 1
ATOM 686 N N . GLY A 1 92 ? -10.312 -17.984 -7.641 1 84.25 92 GLY A N 1
ATOM 687 C CA . GLY A 1 92 ? -11.578 -17.281 -7.602 1 84.25 92 GLY A CA 1
ATOM 688 C C . GLY A 1 92 ? -12.344 -17.344 -8.906 1 84.25 92 GLY A C 1
ATOM 689 O O . GLY A 1 92 ? -11.898 -17.984 -9.859 1 84.25 92 GLY A O 1
ATOM 690 N N . PRO A 1 93 ? -13.508 -16.719 -8.922 1 84.12 93 PRO A N 1
ATOM 691 C CA . PRO A 1 93 ? -14.328 -16.781 -10.133 1 84.12 93 PRO A CA 1
ATOM 692 C C . PRO A 1 93 ? -13.648 -16.156 -11.344 1 84.12 93 PRO A C 1
ATOM 694 O O . PRO A 1 93 ? -13.836 -16.609 -12.477 1 84.12 93 PRO A O 1
ATOM 697 N N . HIS A 1 94 ? -12.812 -15.156 -11.109 1 88.12 94 HIS A N 1
ATOM 698 C CA . HIS A 1 94 ? -12.266 -14.445 -12.258 1 88.12 94 HIS A CA 1
ATOM 699 C C . HIS A 1 94 ? -10.742 -14.367 -12.188 1 88.12 94 HIS A C 1
ATOM 701 O O . HIS A 1 94 ? -10.102 -13.891 -13.125 1 88.12 94 HIS A O 1
ATOM 707 N N . GLU A 1 95 ? -10.211 -14.859 -11.086 1 92.69 95 GLU A N 1
ATOM 708 C CA . GLU A 1 95 ? -8.766 -14.719 -10.945 1 92.69 95 GLU A CA 1
ATOM 709 C C . GLU A 1 95 ? -8.195 -15.789 -10.031 1 92.69 95 GLU A C 1
ATOM 711 O O . GLU A 1 95 ? -8.938 -16.438 -9.281 1 92.69 95 GLU A O 1
ATOM 716 N N . TYR A 1 96 ? -6.891 -16.031 -10.188 1 95 96 TYR A N 1
ATOM 717 C CA . TYR A 1 96 ? -6.062 -16.75 -9.219 1 95 96 TYR A CA 1
ATOM 718 C C . TYR A 1 96 ? -5.289 -15.766 -8.336 1 95 96 TYR A C 1
ATOM 720 O O . TYR A 1 96 ? -4.793 -14.75 -8.82 1 95 96 TYR A O 1
ATOM 728 N N . ARG A 1 97 ? -5.25 -16.109 -7.086 1 96.12 97 ARG A N 1
ATOM 729 C CA . ARG A 1 97 ? -4.477 -15.25 -6.195 1 96.12 97 ARG A CA 1
ATOM 730 C C . ARG A 1 97 ? -3.695 -16.078 -5.18 1 96.12 97 ARG A C 1
ATOM 732 O O . ARG A 1 97 ? -4.117 -17.172 -4.809 1 96.12 97 ARG A O 1
ATOM 739 N N . ALA A 1 98 ? -2.617 -15.602 -4.73 1 97.94 98 ALA A N 1
ATOM 740 C CA . ALA A 1 98 ? -1.817 -16.109 -3.621 1 97.94 98 ALA A CA 1
ATOM 741 C C . ALA A 1 98 ? -1.274 -14.977 -2.762 1 97.94 98 ALA A C 1
ATOM 743 O O . ALA A 1 98 ? -1.18 -13.836 -3.217 1 97.94 98 ALA A O 1
ATOM 744 N N . VAL A 1 99 ? -1.054 -15.289 -1.509 1 98.44 99 VAL A N 1
ATOM 745 C CA . VAL A 1 99 ? -0.441 -14.312 -0.613 1 98.44 99 VAL A CA 1
ATOM 746 C C . VAL A 1 99 ? 0.972 -14.758 -0.248 1 98.44 99 VAL A C 1
ATOM 748 O O . VAL A 1 99 ? 1.171 -15.883 0.228 1 98.44 99 VAL A O 1
ATOM 751 N N . LEU A 1 100 ? 1.926 -13.93 -0.549 1 98.62 100 LEU A N 1
ATOM 752 C CA . LEU A 1 100 ? 3.314 -14.148 -0.161 1 98.62 100 LEU A CA 1
ATOM 753 C C . LEU A 1 100 ? 3.727 -13.195 0.957 1 98.62 100 LEU A C 1
ATOM 755 O O . LEU A 1 100 ? 3.037 -12.211 1.221 1 98.62 100 LEU A O 1
ATOM 759 N N . GLU A 1 101 ? 4.773 -13.555 1.631 1 98.44 101 GLU A N 1
ATOM 760 C CA . GLU A 1 101 ? 5.324 -12.766 2.727 1 98.44 101 GLU A CA 1
ATOM 761 C C . GLU A 1 101 ? 6.832 -12.578 2.57 1 98.44 101 GLU A C 1
ATOM 763 O O . GLU A 1 101 ? 7.559 -13.539 2.318 1 98.44 101 GLU A O 1
ATOM 768 N N . ASP A 1 102 ? 7.242 -11.281 2.652 1 97.62 102 ASP A N 1
ATOM 769 C CA . ASP A 1 102 ? 8.68 -11.078 2.529 1 97.62 102 ASP A CA 1
ATOM 770 C C . ASP A 1 102 ? 9.391 -11.352 3.854 1 97.62 102 ASP A C 1
ATOM 772 O O . ASP A 1 102 ? 8.758 -11.766 4.828 1 97.62 102 ASP A O 1
ATOM 776 N N . LYS A 1 103 ? 10.664 -11.227 3.934 1 94.75 103 LYS A N 1
ATOM 777 C CA . LYS A 1 103 ? 11.484 -11.602 5.082 1 94.75 103 LYS A CA 1
ATOM 778 C C . LYS A 1 103 ? 11.172 -10.727 6.293 1 94.75 103 LYS A C 1
ATOM 780 O O . LYS A 1 103 ? 11.453 -11.109 7.43 1 94.75 103 LYS A O 1
ATOM 785 N N . ASN A 1 104 ? 10.594 -9.57 6.066 1 93.25 104 ASN A N 1
ATOM 786 C CA . ASN A 1 104 ? 10.273 -8.648 7.148 1 93.25 104 ASN A CA 1
ATOM 787 C C . ASN A 1 104 ? 8.812 -8.758 7.566 1 93.25 104 ASN A C 1
ATOM 789 O O . ASN A 1 104 ? 8.344 -7.988 8.406 1 93.25 104 ASN A O 1
ATOM 793 N N . GLY A 1 105 ? 8.125 -9.617 6.988 1 95.5 105 GLY A N 1
ATOM 794 C CA . GLY A 1 105 ? 6.75 -9.867 7.391 1 95.5 105 GLY A CA 1
ATOM 795 C C . GLY A 1 105 ? 5.738 -9.109 6.555 1 95.5 105 GLY A C 1
ATOM 796 O O . GLY A 1 105 ? 4.531 -9.211 6.789 1 95.5 105 GLY A O 1
ATOM 797 N N . ALA A 1 106 ? 6.152 -8.344 5.594 1 97.06 106 ALA A N 1
ATOM 798 C CA . ALA A 1 106 ? 5.227 -7.645 4.703 1 97.06 106 ALA A CA 1
ATOM 799 C C . ALA A 1 106 ? 4.531 -8.625 3.76 1 97.06 106 ALA A C 1
ATOM 801 O O . ALA A 1 106 ? 5.137 -9.602 3.316 1 97.06 106 ALA A O 1
ATOM 802 N N . LEU A 1 107 ? 3.275 -8.312 3.463 1 98.12 107 LEU A N 1
ATOM 803 C CA . LEU A 1 107 ? 2.498 -9.195 2.6 1 98.12 107 LEU A CA 1
ATOM 804 C C . LEU A 1 107 ? 2.416 -8.633 1.183 1 98.12 107 LEU A C 1
ATOM 806 O O . LEU A 1 107 ? 2.326 -7.418 0.994 1 98.12 107 LEU A O 1
ATOM 810 N N . LEU A 1 108 ? 2.43 -9.531 0.244 1 98.5 108 LEU A N 1
ATOM 811 C CA . LEU A 1 108 ? 2.232 -9.266 -1.178 1 98.5 108 LEU A CA 1
ATOM 812 C C . LEU A 1 108 ? 1.22 -10.242 -1.774 1 98.5 108 LEU A C 1
ATOM 814 O O . LEU A 1 108 ? 1.341 -11.453 -1.601 1 98.5 108 LEU A O 1
ATOM 818 N N . VAL A 1 109 ? 0.264 -9.672 -2.434 1 98.5 109 VAL A N 1
ATOM 819 C CA . VAL A 1 109 ? -0.701 -10.508 -3.137 1 98.5 109 VAL A CA 1
ATOM 820 C C . VAL A 1 109 ? -0.324 -10.602 -4.613 1 98.5 109 VAL A C 1
ATOM 822 O O . VAL A 1 109 ? -0.144 -9.578 -5.281 1 98.5 109 VAL A O 1
ATOM 825 N N . ILE A 1 110 ? -0.136 -11.781 -5.07 1 98.38 110 ILE A N 1
ATOM 826 C CA . ILE A 1 110 ? 0.123 -12.023 -6.484 1 98.38 110 ILE A CA 1
ATOM 827 C C . ILE A 1 110 ? -1.136 -12.578 -7.152 1 98.38 110 ILE A C 1
ATOM 829 O O . ILE A 1 110 ? 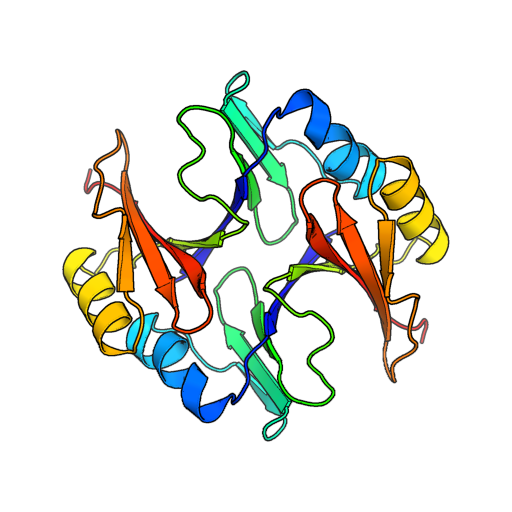-1.741 -13.531 -6.656 1 98.38 110 ILE A O 1
ATOM 833 N N . SER A 1 111 ? -1.516 -11.93 -8.234 1 97.56 111 SER A N 1
ATOM 834 C CA . SER A 1 111 ? -2.785 -12.305 -8.844 1 97.56 111 SER A CA 1
ATOM 835 C C . SER A 1 111 ? -2.656 -12.422 -10.359 1 97.56 111 SER A C 1
ATOM 837 O O . SER A 1 111 ? -1.794 -11.781 -10.961 1 97.56 111 SER A O 1
ATOM 839 N N . GLN A 1 112 ? -3.484 -13.273 -10.961 1 97.12 112 GLN A N 1
ATOM 840 C CA . GLN A 1 112 ? -3.598 -13.414 -12.406 1 97.12 112 GLN A CA 1
ATOM 841 C C . GLN A 1 112 ? -5.039 -13.695 -12.82 1 97.12 112 GLN A C 1
ATOM 843 O O . GLN A 1 112 ? -5.715 -14.531 -12.211 1 97.12 112 GLN A O 1
ATOM 848 N N . LYS A 1 113 ? -5.461 -12.984 -13.844 1 91.75 113 LYS A N 1
ATOM 849 C CA . LYS A 1 113 ? -6.797 -13.219 -14.375 1 91.75 113 LYS A CA 1
ATOM 850 C C . LYS A 1 113 ? -6.902 -14.617 -14.984 1 91.75 113 LYS A C 1
ATOM 852 O O . LYS A 1 113 ? -5.957 -15.102 -15.609 1 91.75 113 LYS A O 1
ATOM 857 N N . ARG A 1 114 ? -8.023 -15.164 -14.773 1 85.12 114 ARG A N 1
ATOM 858 C CA . ARG A 1 114 ? -8.281 -16.453 -15.406 1 85.12 114 ARG A CA 1
ATOM 859 C C . ARG A 1 114 ? -8.359 -16.312 -16.922 1 85.12 114 ARG A C 1
ATOM 861 O O . ARG A 1 114 ? -8.891 -15.328 -17.438 1 85.12 114 ARG A O 1
ATOM 868 N N . ALA A 1 115 ? -7.461 -17.047 -17.656 1 70.94 115 ALA A N 1
ATOM 869 C CA . ALA A 1 115 ? -7.57 -17.062 -19.109 1 70.94 115 ALA A CA 1
ATOM 870 C C . ALA A 1 115 ? -9.016 -17.266 -19.562 1 70.94 115 ALA A C 1
ATOM 872 O O . ALA A 1 115 ? -9.773 -18 -18.906 1 70.94 115 ALA A O 1
ATOM 873 N N . ALA A 1 116 ? -9.625 -16.203 -20.312 1 56.22 116 ALA A N 1
ATOM 874 C CA . ALA A 1 116 ? -10.953 -16.391 -20.906 1 56.22 116 ALA A CA 1
ATOM 875 C C . ALA A 1 116 ? -11.07 -17.75 -21.562 1 56.22 116 ALA A C 1
ATOM 877 O O . ALA A 1 116 ? -10.078 -18.297 -22.047 1 56.22 116 ALA A O 1
ATOM 878 N N . MET B 1 1 ? -7.516 14.266 -1.278 1 96.31 1 MET B N 1
ATOM 879 C CA . MET B 1 1 ? -6.141 13.781 -1.346 1 96.31 1 MET B CA 1
ATOM 880 C C . MET B 1 1 ? -6.004 12.664 -2.379 1 96.31 1 MET B C 1
ATOM 882 O O . MET B 1 1 ? -7.004 12.117 -2.84 1 96.31 1 MET B O 1
ATOM 886 N N . LYS B 1 2 ? -4.758 12.391 -2.756 1 96.88 2 LYS B N 1
ATOM 887 C CA . LYS B 1 2 ? -4.477 11.297 -3.686 1 96.88 2 LYS B CA 1
ATOM 888 C C . LYS B 1 2 ? -3.236 10.516 -3.26 1 96.88 2 LYS B C 1
ATOM 890 O O . LYS B 1 2 ? -2.299 11.086 -2.699 1 96.88 2 LYS B O 1
ATOM 895 N N . VAL B 1 3 ? -3.275 9.242 -3.578 1 98.12 3 VAL B N 1
ATOM 896 C CA . VAL B 1 3 ? -2.115 8.398 -3.295 1 98.12 3 VAL B CA 1
ATOM 897 C C . VAL B 1 3 ? -0.945 8.828 -4.18 1 98.12 3 VAL B C 1
ATOM 899 O O . VAL B 1 3 ? -1.122 9.086 -5.375 1 98.12 3 VAL B O 1
ATOM 902 N N . SER B 1 4 ? 0.173 8.898 -3.629 1 97.06 4 SER B N 1
ATOM 903 C CA . SER B 1 4 ? 1.341 9.297 -4.406 1 97.06 4 SER B CA 1
ATOM 904 C C . SER B 1 4 ? 2.34 8.148 -4.531 1 97.06 4 SER B C 1
ATOM 906 O O . SER B 1 4 ? 2.924 7.941 -5.598 1 97.06 4 SER B O 1
ATOM 908 N N . MET B 1 5 ? 2.553 7.449 -3.521 1 98.12 5 MET B N 1
ATOM 909 C CA . MET B 1 5 ? 3.482 6.324 -3.51 1 98.12 5 MET B CA 1
ATOM 910 C C . MET B 1 5 ? 3.258 5.445 -2.281 1 98.12 5 MET B C 1
ATOM 912 O O . MET B 1 5 ? 2.436 5.77 -1.424 1 98.12 5 MET B O 1
ATOM 916 N N . LEU B 1 6 ? 3.857 4.293 -2.225 1 98.56 6 LEU B N 1
ATOM 917 C CA . LEU B 1 6 ? 3.932 3.447 -1.036 1 98.56 6 LEU B CA 1
ATOM 918 C C . LEU B 1 6 ? 5.352 3.418 -0.478 1 98.56 6 LEU B C 1
ATOM 920 O O . LEU B 1 6 ? 6.297 3.072 -1.19 1 98.56 6 LEU B O 1
ATOM 924 N N . LEU B 1 7 ? 5.461 3.885 0.766 1 98.38 7 LEU B N 1
ATOM 925 C CA . LEU B 1 7 ? 6.742 3.703 1.438 1 98.38 7 LEU B CA 1
ATOM 926 C C . LEU B 1 7 ? 6.898 2.268 1.929 1 98.38 7 LEU B C 1
ATOM 928 O O . LEU B 1 7 ? 6.012 1.735 2.602 1 98.38 7 LEU B O 1
ATOM 932 N N . TYR B 1 8 ? 7.969 1.649 1.572 1 98.69 8 TYR B N 1
ATOM 933 C CA . TYR B 1 8 ? 8.32 0.293 1.974 1 98.69 8 TYR B CA 1
ATOM 934 C C . TYR B 1 8 ? 9.648 0.277 2.734 1 98.69 8 TYR B C 1
ATOM 936 O O . TYR B 1 8 ? 10.719 0.283 2.125 1 98.69 8 TYR B O 1
ATOM 944 N N . PRO B 1 9 ? 9.508 0.244 4.117 1 98.25 9 PRO B N 1
ATOM 945 C CA . PRO B 1 9 ? 10.742 0.296 4.902 1 98.25 9 PRO B CA 1
ATOM 946 C C . PRO B 1 9 ? 11.547 -1 4.824 1 98.25 9 PRO B C 1
ATOM 948 O O . PRO B 1 9 ? 10.977 -2.092 4.887 1 98.25 9 PRO B O 1
ATOM 951 N N . VAL B 1 10 ? 12.82 -0.854 4.664 1 98 10 VAL B N 1
ATOM 952 C CA . VAL B 1 10 ? 13.734 -1.994 4.637 1 98 10 VAL B CA 1
ATOM 953 C C . VAL B 1 10 ? 14.969 -1.692 5.484 1 98 10 VAL B C 1
ATOM 955 O O . VAL B 1 10 ? 15.328 -0.528 5.672 1 98 10 VAL B O 1
ATOM 958 N N . ASP B 1 11 ? 15.586 -2.746 6 1 96.69 11 ASP B N 1
ATOM 959 C CA . ASP B 1 11 ? 16.828 -2.551 6.75 1 96.69 11 ASP B CA 1
ATOM 960 C C . ASP B 1 11 ? 17.969 -2.16 5.824 1 96.69 11 ASP B C 1
ATOM 962 O O . ASP B 1 11 ? 18.812 -1.329 6.184 1 96.69 11 ASP B O 1
ATOM 966 N N . ASP B 1 12 ? 18.031 -2.783 4.66 1 97.56 12 ASP B N 1
ATOM 967 C CA . ASP B 1 12 ? 19.078 -2.631 3.666 1 97.56 12 ASP B CA 1
ATOM 968 C C . ASP B 1 12 ? 18.531 -2.742 2.25 1 97.56 12 ASP B C 1
ATOM 970 O O . ASP B 1 12 ? 17.969 -3.775 1.879 1 97.56 12 ASP B O 1
ATOM 974 N N . ILE B 1 13 ? 18.734 -1.678 1.448 1 98.19 13 ILE B N 1
ATOM 975 C CA . ILE B 1 13 ? 18.109 -1.614 0.133 1 98.19 13 ILE B CA 1
ATOM 976 C C . ILE B 1 13 ? 18.719 -2.676 -0.782 1 98.19 13 ILE B C 1
ATOM 978 O O . ILE B 1 13 ? 18 -3.367 -1.503 1 98.19 13 ILE B O 1
ATOM 982 N N . ASP B 1 14 ? 20 -2.857 -0.757 1 98.12 14 ASP B N 1
ATOM 983 C CA . ASP B 1 14 ? 20.656 -3.846 -1.61 1 98.12 14 ASP B CA 1
ATOM 984 C C . ASP B 1 14 ? 20.141 -5.25 -1.321 1 98.12 14 ASP B C 1
ATOM 986 O O . ASP B 1 14 ? 19.953 -6.055 -2.238 1 98.12 14 ASP B O 1
ATOM 990 N N . LYS B 1 15 ? 19.891 -5.508 -0.091 1 97.62 15 LYS B N 1
ATOM 991 C CA . LYS B 1 15 ? 19.406 -6.828 0.299 1 97.62 15 LYS B CA 1
ATOM 992 C C . LYS B 1 15 ? 17.938 -7.008 -0.083 1 97.62 15 LYS B C 1
ATOM 994 O O . LYS B 1 15 ? 17.484 -8.133 -0.306 1 97.62 15 LYS B O 1
ATOM 999 N N . ALA B 1 16 ? 17.234 -5.914 -0.115 1 98 16 ALA B N 1
ATOM 1000 C CA . ALA B 1 16 ? 15.812 -5.977 -0.399 1 98 16 ALA B CA 1
ATOM 1001 C C . ALA B 1 16 ? 15.555 -6.004 -1.902 1 98 16 ALA B C 1
ATOM 1003 O O . ALA B 1 16 ? 14.547 -6.562 -2.355 1 98 16 ALA B O 1
ATOM 1004 N N . LEU B 1 17 ? 16.375 -5.453 -2.699 1 98.06 17 LEU B N 1
ATOM 1005 C CA . LEU B 1 17 ? 16.156 -5.168 -4.113 1 98.06 17 LEU B CA 1
ATOM 1006 C C . LEU B 1 17 ? 15.875 -6.449 -4.887 1 98.06 17 LEU B C 1
ATOM 1008 O O . LEU B 1 17 ? 15.016 -6.465 -5.773 1 98.06 17 LEU B O 1
ATOM 1012 N N . PRO B 1 18 ? 16.516 -7.594 -4.609 1 98.25 18 PRO B N 1
ATOM 1013 C CA . PRO B 1 18 ? 16.281 -8.805 -5.398 1 98.25 18 PRO B CA 1
ATOM 1014 C C . PRO B 1 18 ? 14.812 -9.234 -5.379 1 98.25 18 PRO B C 1
ATOM 1016 O O . PRO B 1 18 ? 14.289 -9.703 -6.395 1 98.25 18 PRO B O 1
ATOM 1019 N N . LEU B 1 19 ? 14.141 -9.086 -4.316 1 98.5 19 LEU B N 1
ATOM 1020 C CA . LEU B 1 19 ? 12.727 -9.438 -4.254 1 98.5 19 LEU B CA 1
ATOM 1021 C C . LEU B 1 19 ? 11.914 -8.617 -5.25 1 98.5 19 LEU B C 1
ATOM 1023 O O . LEU B 1 19 ? 11.047 -9.156 -5.941 1 98.5 19 LEU B O 1
ATOM 1027 N N . PHE B 1 20 ? 12.211 -7.371 -5.367 1 98.62 20 PHE B N 1
ATOM 1028 C CA . PHE B 1 20 ? 11.406 -6.461 -6.168 1 98.62 20 PHE B CA 1
ATOM 1029 C C . PHE B 1 20 ? 11.812 -6.512 -7.633 1 98.62 20 PHE B C 1
ATOM 1031 O O . PHE B 1 20 ? 10.961 -6.512 -8.523 1 98.62 20 PHE B O 1
ATOM 1038 N N . VAL B 1 21 ? 13.109 -6.594 -7.887 1 98.31 21 VAL B N 1
ATOM 1039 C CA . VAL B 1 21 ? 13.594 -6.543 -9.258 1 98.31 21 VAL B CA 1
ATOM 1040 C C . VAL B 1 21 ? 13.578 -7.945 -9.867 1 98.31 21 VAL B C 1
ATOM 1042 O O . VAL B 1 21 ? 12.922 -8.18 -10.891 1 98.31 21 VAL B O 1
ATOM 1045 N N . ASP B 1 22 ? 14.188 -8.883 -9.211 1 97.88 22 ASP B N 1
ATOM 1046 C CA . ASP B 1 22 ? 14.258 -10.242 -9.742 1 97.88 22 ASP B CA 1
ATOM 1047 C C . ASP B 1 22 ? 12.953 -11 -9.484 1 97.88 22 ASP B C 1
ATOM 1049 O O . ASP B 1 22 ? 12.492 -11.758 -10.336 1 97.88 22 ASP B O 1
ATOM 1053 N N . GLY B 1 23 ? 12.414 -10.844 -8.32 1 97.88 23 GLY B N 1
ATOM 1054 C CA . GLY B 1 23 ? 11.195 -11.555 -7.949 1 97.88 23 GLY B CA 1
ATOM 1055 C C . GLY B 1 23 ? 9.953 -11 -8.617 1 97.88 23 GLY B C 1
ATOM 1056 O O . GLY B 1 23 ? 9.289 -11.703 -9.375 1 97.88 23 GLY B O 1
ATOM 1057 N N . LEU B 1 24 ? 9.719 -9.734 -8.414 1 97.94 24 LEU B N 1
ATOM 1058 C CA . LEU B 1 24 ? 8.477 -9.125 -8.898 1 97.94 24 LEU B CA 1
ATOM 1059 C C . LEU B 1 24 ? 8.664 -8.562 -10.297 1 97.94 24 LEU B C 1
ATOM 1061 O O . LEU B 1 24 ? 7.68 -8.25 -10.984 1 97.94 24 LEU B O 1
ATOM 1065 N N . GLY B 1 25 ? 9.859 -8.391 -10.734 1 96.94 25 GLY B N 1
ATOM 1066 C CA . GLY B 1 25 ? 10.125 -7.914 -12.078 1 96.94 25 GLY B CA 1
ATOM 1067 C C . GLY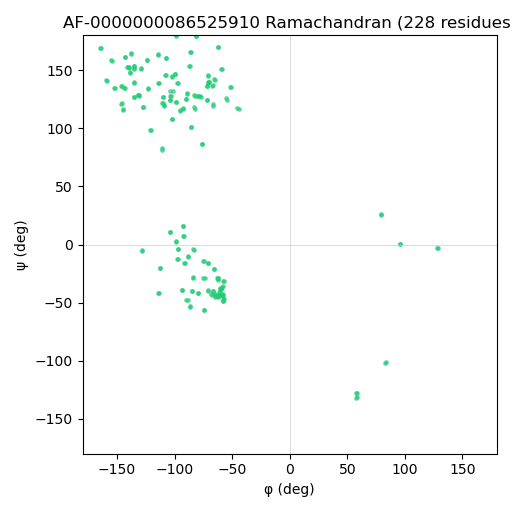 B 1 25 ? 9.969 -6.41 -12.219 1 96.94 25 GLY B C 1
ATOM 1068 O O . GLY B 1 25 ? 9.641 -5.914 -13.305 1 96.94 25 GLY B O 1
ATOM 1069 N N . LEU B 1 26 ? 10.125 -5.656 -11.18 1 98.06 26 LEU B N 1
ATOM 1070 C CA . LEU B 1 26 ? 9.969 -4.207 -11.227 1 98.06 26 LEU B CA 1
ATOM 1071 C C . LEU B 1 26 ? 11.273 -3.527 -11.625 1 98.06 26 LEU B C 1
ATOM 1073 O O . LEU B 1 26 ? 12.359 -4.02 -11.305 1 98.06 26 LEU B O 1
ATOM 1077 N N . ASN B 1 27 ? 11.117 -2.369 -12.211 1 98.31 27 ASN B N 1
ATOM 1078 C CA . ASN B 1 27 ? 12.281 -1.586 -12.594 1 98.31 27 ASN B CA 1
ATOM 1079 C C . ASN B 1 27 ? 12.578 -0.481 -11.586 1 98.31 27 ASN B C 1
ATOM 1081 O O . ASN B 1 27 ? 11.656 0.143 -11.055 1 98.31 27 ASN B O 1
ATOM 1085 N N . VAL B 1 28 ? 13.914 -0.185 -11.414 1 98.69 28 VAL B N 1
ATOM 1086 C CA . VAL B 1 28 ? 14.336 0.938 -10.586 1 98.69 28 VAL B CA 1
ATOM 1087 C C . VAL B 1 28 ? 14.203 2.24 -11.375 1 98.69 28 VAL B C 1
ATOM 1089 O O . VAL B 1 28 ? 14.742 2.367 -12.477 1 98.69 28 VAL B O 1
ATOM 1092 N N . LYS B 1 29 ? 13.531 3.158 -10.758 1 98.5 29 LYS B N 1
ATOM 1093 C CA . LYS B 1 29 ? 13.375 4.473 -11.375 1 98.5 29 LYS B CA 1
ATOM 1094 C C . LYS B 1 29 ? 14.453 5.438 -10.898 1 98.5 29 LYS B C 1
ATOM 1096 O O . LYS B 1 29 ? 14.891 6.312 -11.656 1 98.5 29 LYS B O 1
ATOM 1101 N N . PHE B 1 30 ? 14.773 5.379 -9.695 1 98.19 30 PHE B N 1
ATOM 1102 C CA . PHE B 1 30 ? 15.664 6.328 -9.047 1 98.19 30 PHE B CA 1
ATOM 1103 C C . PHE B 1 30 ? 16.266 5.734 -7.777 1 98.19 30 PHE B C 1
ATOM 1105 O O . PHE B 1 30 ? 15.586 5.004 -7.055 1 98.19 30 PHE B O 1
ATOM 1112 N N . ARG B 1 31 ? 17.531 6 -7.512 1 97.94 31 ARG B N 1
ATOM 1113 C CA . ARG B 1 31 ? 18.219 5.562 -6.297 1 97.94 31 ARG B CA 1
ATOM 1114 C C . ARG B 1 31 ? 19.047 6.695 -5.695 1 97.94 31 ARG B C 1
ATOM 1116 O O . ARG B 1 31 ? 19.734 7.418 -6.418 1 97.94 31 ARG B O 1
ATOM 1123 N N . ASP B 1 32 ? 18.797 6.902 -4.508 1 97.38 32 ASP B N 1
ATOM 1124 C CA . ASP B 1 32 ? 19.625 7.84 -3.752 1 97.38 32 ASP B CA 1
ATOM 1125 C C . ASP B 1 32 ? 20.469 7.109 -2.715 1 97.38 32 ASP B C 1
ATOM 1127 O O . ASP B 1 32 ? 20.125 7.066 -1.535 1 97.38 32 ASP B O 1
ATOM 1131 N N . GLY B 1 33 ? 21.625 6.586 -3.229 1 97.06 33 GLY B N 1
ATOM 1132 C CA . GLY B 1 33 ? 22.516 5.836 -2.361 1 97.06 33 GLY B CA 1
ATOM 1133 C C . GLY B 1 33 ? 21.844 4.645 -1.704 1 97.06 33 GLY B C 1
ATOM 1134 O O . GLY B 1 33 ? 21.219 3.822 -2.381 1 97.06 33 GLY B O 1
ATOM 1135 N N . ASP B 1 34 ? 22.078 4.574 -0.311 1 97.44 34 ASP B N 1
ATOM 1136 C CA . ASP B 1 34 ? 21.594 3.412 0.426 1 97.44 34 ASP B CA 1
ATOM 1137 C C . ASP B 1 34 ? 20.344 3.76 1.23 1 97.44 34 ASP B C 1
ATOM 1139 O O . ASP B 1 34 ? 19.859 2.949 2.025 1 97.44 34 ASP B O 1
ATOM 1143 N N . ARG B 1 35 ? 19.781 4.93 0.972 1 97.19 35 ARG B N 1
ATOM 1144 C CA . ARG B 1 35 ? 18.734 5.371 1.872 1 97.19 35 ARG B CA 1
ATOM 1145 C C . ARG B 1 35 ? 17.375 5.395 1.161 1 97.19 35 ARG B C 1
ATOM 1147 O O . ARG B 1 35 ? 16.328 5.477 1.808 1 97.19 35 ARG B O 1
ATOM 1154 N N . TYR B 1 36 ? 17.438 5.43 -0.192 1 98.44 36 TYR B N 1
ATOM 1155 C CA . TYR B 1 36 ? 16.188 5.59 -0.922 1 98.44 36 TYR B CA 1
ATOM 1156 C C . TYR B 1 36 ? 16.281 4.957 -2.305 1 98.44 36 TYR B C 1
ATOM 1158 O O . TYR B 1 36 ? 17.266 5.16 -3.025 1 98.44 36 TYR B O 1
ATOM 1166 N N . CYS B 1 37 ? 15.227 4.164 -2.748 1 98.75 37 CYS B N 1
ATOM 1167 C CA . CYS B 1 37 ? 15.125 3.578 -4.078 1 98.75 37 CYS B CA 1
ATOM 1168 C C . CYS B 1 37 ? 13.672 3.541 -4.547 1 98.75 37 CYS B C 1
ATOM 1170 O O . CYS B 1 37 ? 12.836 2.885 -3.926 1 98.75 37 CYS B O 1
ATOM 1172 N N . ALA B 1 38 ? 13.383 4.258 -5.598 1 98.81 38 ALA B N 1
ATOM 1173 C CA . ALA B 1 38 ? 12.047 4.27 -6.184 1 98.81 38 ALA B CA 1
ATOM 1174 C C . ALA B 1 38 ? 11.906 3.189 -7.25 1 98.81 38 ALA B C 1
ATOM 1176 O O . ALA B 1 38 ? 12.695 3.131 -8.195 1 98.81 38 ALA B O 1
ATOM 1177 N N . LEU B 1 39 ? 10.906 2.346 -7.105 1 98.81 39 LEU B N 1
ATOM 1178 C CA . LEU B 1 39 ? 10.594 1.28 -8.055 1 98.81 39 LEU B CA 1
ATOM 1179 C C . LEU B 1 39 ? 9.328 1.6 -8.844 1 98.81 39 LEU B C 1
ATOM 1181 O O . LEU B 1 39 ? 8.383 2.178 -8.297 1 98.81 39 LEU B O 1
ATOM 1185 N N . ASP B 1 40 ? 9.305 1.187 -10.047 1 98.62 40 ASP B N 1
ATOM 1186 C CA . ASP B 1 40 ? 8.156 1.39 -10.93 1 98.62 40 ASP B CA 1
ATOM 1187 C C . ASP B 1 40 ? 7.129 0.275 -10.75 1 98.62 40 ASP B C 1
ATOM 1189 O O . ASP B 1 40 ? 7.262 -0.798 -11.344 1 98.62 40 ASP B O 1
ATOM 1193 N N . GLY B 1 41 ? 6.125 0.571 -10.031 1 97.94 41 GLY B N 1
ATOM 1194 C CA . GLY B 1 41 ? 5.047 -0.383 -9.844 1 97.94 41 GLY B CA 1
ATOM 1195 C C . GLY B 1 41 ? 3.924 -0.227 -10.852 1 97.94 41 GLY B C 1
ATOM 1196 O O . GLY B 1 41 ? 2.842 -0.792 -10.672 1 97.94 41 GLY B O 1
ATOM 1197 N N . GLY B 1 42 ? 4.168 0.473 -11.922 1 97.06 42 GLY B N 1
ATOM 1198 C CA . GLY B 1 42 ? 3.111 0.828 -12.859 1 97.06 42 GLY B CA 1
ATOM 1199 C C . GLY B 1 42 ? 2.328 2.057 -12.43 1 97.06 42 GLY B C 1
ATOM 1200 O O . GLY B 1 42 ? 2.812 3.182 -12.562 1 97.06 42 GLY B O 1
ATOM 1201 N N . PRO B 1 43 ? 1.171 1.883 -11.891 1 96.25 43 PRO B N 1
ATOM 1202 C CA . PRO B 1 43 ? 0.405 3.066 -11.492 1 96.25 43 PRO B CA 1
ATOM 1203 C C . PRO B 1 43 ? 0.95 3.721 -10.227 1 96.25 43 PRO B C 1
ATOM 1205 O O . PRO B 1 43 ? 0.596 4.859 -9.914 1 96.25 43 PRO B O 1
ATOM 1208 N N . LEU B 1 44 ? 1.776 3.025 -9.547 1 97.5 44 LEU B N 1
ATOM 1209 C CA . LEU B 1 44 ? 2.238 3.484 -8.242 1 97.5 44 LEU B CA 1
ATOM 1210 C C . LEU B 1 44 ? 3.748 3.307 -8.102 1 97.5 44 LEU B C 1
ATOM 1212 O O . LEU B 1 44 ? 4.293 2.275 -8.5 1 97.5 44 LEU B O 1
ATOM 1216 N N . THR B 1 45 ? 4.359 4.289 -7.52 1 98.38 45 THR B N 1
ATOM 1217 C CA . THR B 1 45 ? 5.754 4.129 -7.125 1 98.38 45 THR B CA 1
ATOM 1218 C C . THR B 1 45 ? 5.859 3.408 -5.781 1 98.38 45 THR B C 1
ATOM 1220 O O . THR B 1 45 ? 5.148 3.748 -4.832 1 98.38 45 THR B O 1
ATOM 1223 N N . ILE B 1 46 ? 6.633 2.365 -5.727 1 98.75 46 ILE B N 1
ATOM 1224 C CA . ILE B 1 46 ? 7.047 1.747 -4.469 1 98.75 46 ILE B CA 1
ATOM 1225 C C . ILE B 1 46 ? 8.406 2.299 -4.047 1 98.75 46 ILE B C 1
ATOM 1227 O O . ILE B 1 46 ? 9.406 2.102 -4.738 1 98.75 46 ILE B O 1
ATOM 1231 N N . ALA B 1 47 ? 8.453 2.975 -2.979 1 98.75 47 ALA B N 1
ATOM 1232 C CA . ALA B 1 47 ? 9.695 3.578 -2.496 1 98.75 47 ALA B CA 1
ATOM 1233 C C . ALA B 1 47 ? 10.297 2.756 -1.36 1 98.75 47 ALA B C 1
ATOM 1235 O O . ALA B 1 47 ? 9.758 2.717 -0.255 1 98.75 47 ALA B O 1
ATOM 1236 N N . LEU B 1 48 ? 11.398 2.074 -1.655 1 98.75 48 LEU B N 1
ATOM 1237 C CA . LEU B 1 48 ? 12.172 1.473 -0.58 1 98.75 48 LEU B CA 1
ATOM 1238 C C . LEU B 1 48 ? 12.906 2.541 0.227 1 98.75 48 LEU B C 1
ATOM 1240 O O . LEU B 1 48 ? 13.641 3.354 -0.336 1 98.75 48 LEU B O 1
ATOM 1244 N N . VAL B 1 49 ? 12.664 2.543 1.499 1 98.19 49 VAL B N 1
ATOM 1245 C CA . VAL B 1 49 ? 13.266 3.562 2.352 1 98.19 49 VAL B CA 1
ATOM 1246 C C . VAL B 1 49 ? 14.078 2.895 3.461 1 98.19 49 VAL B C 1
ATOM 1248 O O . VAL B 1 49 ? 13.609 1.942 4.09 1 98.19 49 VAL B O 1
ATOM 1251 N N . ALA B 1 50 ? 15.273 3.34 3.725 1 98 50 ALA B N 1
ATOM 1252 C CA . ALA B 1 50 ? 16.203 2.83 4.734 1 98 50 ALA B CA 1
ATOM 1253 C C . ALA B 1 50 ? 16.891 3.973 5.477 1 98 50 ALA B C 1
ATOM 1255 O O . ALA B 1 50 ? 16.797 5.129 5.059 1 98 50 ALA B O 1
ATOM 1256 N N . GLY B 1 51 ? 17.5 3.646 6.629 1 95.5 51 GLY B N 1
ATOM 1257 C CA . GLY B 1 51 ? 18.203 4.652 7.402 1 95.5 51 GLY B CA 1
ATOM 1258 C C . GLY B 1 51 ? 17.328 5.82 7.812 1 95.5 51 GLY B C 1
ATOM 1259 O O . GLY B 1 51 ? 16.25 5.621 8.367 1 95.5 51 GLY B O 1
ATOM 1260 N N . ASP B 1 52 ? 17.781 7.09 7.52 1 91.69 52 ASP B N 1
ATOM 1261 C CA . ASP B 1 52 ? 17.094 8.297 7.965 1 91.69 52 ASP B CA 1
ATOM 1262 C C . ASP B 1 52 ? 15.781 8.484 7.195 1 91.69 52 ASP B C 1
ATOM 1264 O O . ASP B 1 52 ? 14.906 9.242 7.629 1 91.69 52 ASP B O 1
ATOM 1268 N N . GLU B 1 53 ? 15.648 7.777 6.098 1 93.62 53 GLU B N 1
ATOM 1269 C CA . GLU B 1 53 ? 14.445 7.926 5.281 1 93.62 53 GLU B CA 1
ATOM 1270 C C . GLU B 1 53 ? 13.344 6.977 5.746 1 93.62 53 GLU B C 1
ATOM 1272 O O . GLU B 1 53 ? 12.211 7.051 5.27 1 93.62 53 GLU B O 1
ATOM 1277 N N . GLN B 1 54 ? 13.695 6.074 6.609 1 95.69 54 GLN B N 1
ATOM 1278 C CA . GLN B 1 54 ? 12.703 5.156 7.172 1 95.69 54 GLN B CA 1
ATOM 1279 C C . GLN B 1 54 ? 11.844 5.848 8.219 1 95.69 54 GLN B C 1
ATOM 1281 O O . GLN B 1 54 ? 12.07 5.695 9.422 1 95.69 54 GLN B O 1
ATOM 1286 N N . ILE B 1 55 ? 10.82 6.465 7.766 1 94.62 55 ILE B N 1
ATOM 1287 C CA . ILE B 1 55 ? 9.992 7.258 8.664 1 94.62 55 ILE B CA 1
ATOM 1288 C C . ILE B 1 55 ? 8.789 6.434 9.109 1 94.62 55 ILE B C 1
ATOM 1290 O O . ILE B 1 55 ? 7.949 6.918 9.875 1 94.62 55 ILE B O 1
ATOM 1294 N N . VAL B 1 56 ? 8.641 5.246 8.594 1 97 56 VAL B N 1
ATOM 1295 C CA . VAL B 1 56 ? 7.586 4.309 8.961 1 97 56 VAL B CA 1
ATOM 1296 C C . VAL B 1 56 ? 8.195 2.947 9.281 1 97 56 VAL B C 1
ATOM 1298 O O . VAL B 1 56 ? 9.219 2.566 8.711 1 97 56 VAL B O 1
ATOM 1301 N N . GLU B 1 57 ? 7.547 2.229 10.133 1 95.12 57 GLU B N 1
ATOM 1302 C CA . GLU B 1 57 ? 8.086 0.939 10.555 1 95.12 57 GLU B CA 1
ATOM 1303 C C . GLU B 1 57 ? 7.465 -0.206 9.758 1 95.12 57 GLU B C 1
ATOM 1305 O O . GLU B 1 57 ? 7.93 -1.346 9.836 1 95.12 57 GLU B O 1
ATOM 1310 N N . ARG B 1 58 ? 6.438 0.05 9.047 1 95.62 58 ARG B N 1
ATOM 1311 C CA . ARG B 1 58 ? 5.793 -0.877 8.117 1 95.62 58 ARG B CA 1
ATOM 1312 C C . ARG B 1 58 ? 5.289 -0.15 6.879 1 95.62 58 ARG B C 1
ATOM 1314 O O . ARG B 1 58 ? 5.164 1.076 6.879 1 95.62 58 ARG B O 1
ATOM 1321 N N . ALA B 1 59 ? 5.043 -0.936 5.832 1 97.5 59 ALA B N 1
ATOM 1322 C CA . ALA B 1 59 ? 4.602 -0.334 4.578 1 97.5 59 ALA B CA 1
ATOM 1323 C C . ALA B 1 59 ? 3.414 0.595 4.801 1 97.5 59 ALA B C 1
ATOM 1325 O O . ALA B 1 59 ? 2.492 0.264 5.551 1 97.5 59 ALA B O 1
ATOM 1326 N N . ALA B 1 60 ? 3.475 1.755 4.18 1 97.94 60 ALA B N 1
ATOM 1327 C CA . ALA B 1 60 ? 2.467 2.785 4.414 1 97.94 60 ALA B CA 1
ATOM 1328 C C . ALA B 1 60 ? 2.195 3.588 3.146 1 97.94 60 ALA B C 1
ATOM 1330 O O . ALA B 1 60 ? 3.129 3.98 2.441 1 97.94 60 ALA B O 1
ATOM 1331 N N . LEU B 1 61 ? 0.947 3.846 2.855 1 98.19 61 LEU B N 1
ATOM 1332 C CA . LEU B 1 61 ? 0.582 4.738 1.762 1 98.19 61 LEU B CA 1
ATOM 1333 C C . LEU B 1 61 ? 0.93 6.184 2.102 1 98.19 61 LEU B C 1
ATOM 1335 O O . LEU B 1 61 ? 0.737 6.621 3.238 1 98.19 61 LEU B O 1
ATOM 1339 N N . THR B 1 62 ? 1.403 6.801 1.105 1 98.19 62 THR B N 1
ATOM 1340 C CA . THR B 1 62 ? 1.55 8.25 1.184 1 98.19 62 THR B CA 1
ATOM 1341 C C . THR B 1 62 ? 0.455 8.945 0.382 1 98.19 62 THR B C 1
ATOM 1343 O O . THR B 1 62 ? 0.266 8.664 -0.802 1 98.19 62 THR B O 1
ATOM 1346 N N . LEU B 1 63 ? -0.256 9.789 1.041 1 98.25 63 LEU B N 1
ATOM 1347 C CA . LEU B 1 63 ? -1.287 10.602 0.403 1 98.25 63 LEU B CA 1
ATOM 1348 C C . LEU B 1 63 ? -0.866 12.062 0.342 1 98.25 63 LEU B C 1
ATOM 1350 O O . LEU B 1 63 ? -0.507 12.656 1.363 1 98.25 63 LEU B O 1
ATOM 1354 N N . ARG B 1 64 ? -0.93 12.578 -0.832 1 97.62 64 ARG B N 1
ATOM 1355 C CA . ARG B 1 64 ? -0.605 13.992 -1.02 1 97.62 64 ARG B CA 1
ATOM 1356 C C . ARG B 1 64 ? -1.842 14.867 -0.844 1 97.62 64 ARG B C 1
ATOM 1358 O O . ARG B 1 64 ? -2.881 14.609 -1.456 1 97.62 64 ARG B O 1
ATOM 1365 N N . VAL B 1 65 ? -1.645 15.867 -0.024 1 97 65 VAL B N 1
ATOM 1366 C CA . VAL B 1 65 ? -2.703 16.844 0.183 1 97 65 VAL B CA 1
ATOM 1367 C C . VAL B 1 65 ? -2.875 17.703 -1.075 1 97 65 VAL B C 1
ATOM 1369 O O . VAL B 1 65 ? -1.892 18.094 -1.697 1 97 65 VAL B O 1
ATOM 1372 N N . ASP B 1 66 ? -4.121 17.969 -1.41 1 91.44 66 ASP B N 1
ATOM 1373 C CA . ASP B 1 66 ? -4.41 18.812 -2.564 1 91.44 66 ASP B CA 1
ATOM 1374 C C . ASP B 1 66 ? -3.781 20.188 -2.406 1 91.44 66 ASP B C 1
ATOM 1376 O O . ASP B 1 66 ? -3.697 20.719 -1.295 1 91.44 66 ASP B O 1
ATOM 1380 N N . GLU B 1 67 ? -3.449 20.812 -3.535 1 88.5 67 GLU B N 1
ATOM 1381 C CA . GLU B 1 67 ? -2.754 22.109 -3.525 1 88.5 67 GLU B CA 1
ATOM 1382 C C . GLU B 1 67 ? -3.602 23.188 -2.865 1 88.5 67 GLU B C 1
ATOM 1384 O O . GLU B 1 67 ? -3.068 24.109 -2.258 1 88.5 67 GLU B O 1
ATOM 1389 N N . ASP B 1 68 ? -4.93 23.031 -2.957 1 88.62 68 ASP B N 1
ATOM 1390 C CA . ASP B 1 68 ? -5.828 24.062 -2.438 1 88.62 68 ASP B CA 1
ATOM 1391 C C . ASP B 1 68 ? -6.223 23.766 -0.992 1 88.62 68 ASP B C 1
ATOM 1393 O O . ASP B 1 68 ? -6.992 24.516 -0.386 1 88.62 68 ASP B O 1
ATOM 1397 N N . ASP B 1 69 ? -5.605 22.766 -0.429 1 91.56 69 ASP B N 1
ATOM 1398 C CA . ASP B 1 69 ? -5.918 22.406 0.95 1 91.56 69 ASP B CA 1
ATOM 1399 C C . ASP B 1 69 ? -4.723 22.641 1.865 1 91.56 69 ASP B C 1
ATOM 1401 O O . ASP B 1 69 ? -3.615 22.922 1.392 1 91.56 69 ASP B O 1
ATOM 1405 N N . ASP B 1 70 ? -5.027 22.688 3.174 1 93.25 70 ASP B N 1
ATOM 1406 C CA . ASP B 1 70 ? -4.027 22.891 4.223 1 93.25 70 ASP B CA 1
ATOM 1407 C C . ASP B 1 70 ? -3.676 21.562 4.902 1 93.25 70 ASP B C 1
ATOM 1409 O O . ASP B 1 70 ? -4.562 20.797 5.258 1 93.25 70 ASP B O 1
ATOM 1413 N N . LEU B 1 71 ? -2.365 21.328 5.043 1 95.69 71 LEU B N 1
ATOM 1414 C CA . LEU B 1 71 ? -1.892 20.062 5.617 1 95.69 71 LEU B CA 1
ATOM 1415 C C . LEU B 1 71 ? -2.48 19.859 7.008 1 95.69 71 LEU B C 1
ATOM 1417 O O . LEU B 1 71 ? -2.957 18.766 7.32 1 95.69 71 LEU B O 1
ATOM 1421 N N . TYR B 1 72 ? -2.441 20.859 7.855 1 95.44 72 TYR B N 1
ATOM 1422 C CA . TYR B 1 72 ? -2.916 20.719 9.227 1 95.44 72 TYR B CA 1
ATOM 1423 C C . TYR B 1 72 ? -4.422 20.484 9.266 1 95.44 72 TYR B C 1
ATOM 1425 O O . TYR B 1 72 ? -4.914 19.703 10.078 1 95.44 72 TYR B O 1
ATOM 1433 N N . ALA B 1 73 ? -5.113 21.188 8.414 1 96.06 73 ALA B N 1
ATOM 1434 C CA . ALA B 1 73 ? -6.551 20.969 8.312 1 96.06 73 ALA B CA 1
ATOM 1435 C C . ALA B 1 73 ? -6.848 19.547 7.859 1 96.06 73 ALA B C 1
ATOM 1437 O O . ALA B 1 73 ? -7.754 18.891 8.391 1 96.06 73 ALA B O 1
ATOM 1438 N N . ALA B 1 74 ? -6.105 19.125 6.855 1 96.38 74 ALA B N 1
ATOM 1439 C CA . ALA B 1 74 ? -6.254 17.75 6.379 1 96.38 74 ALA B CA 1
ATOM 1440 C C . ALA B 1 74 ? -6 16.75 7.5 1 96.38 74 ALA B C 1
ATOM 1442 O O . ALA B 1 74 ? -6.789 15.82 7.703 1 96.38 74 ALA B O 1
ATOM 1443 N N . MET B 1 75 ? -4.945 16.891 8.211 1 96.69 75 MET B N 1
ATOM 1444 C CA . MET B 1 75 ? -4.609 16.016 9.32 1 96.69 75 MET B CA 1
ATOM 1445 C C . MET B 1 75 ? -5.711 16.016 10.375 1 96.69 75 MET B C 1
ATOM 1447 O O . MET B 1 75 ? -6.059 14.961 10.922 1 96.69 75 MET B O 1
ATOM 1451 N N . ALA B 1 76 ? -6.203 17.188 10.68 1 97.19 76 ALA B N 1
ATOM 1452 C CA . ALA B 1 76 ? -7.273 17.312 11.664 1 97.19 76 ALA B CA 1
ATOM 1453 C C . ALA B 1 76 ? -8.492 16.5 11.242 1 97.19 76 ALA B C 1
ATOM 1455 O O . ALA B 1 76 ? -9.125 15.844 12.078 1 97.19 76 ALA B O 1
ATOM 1456 N N . ARG B 1 77 ? -8.844 16.562 9.984 1 97.56 77 ARG B N 1
ATOM 1457 C CA . ARG B 1 77 ? -9.969 15.773 9.477 1 97.56 77 ARG B CA 1
ATOM 1458 C C . ARG B 1 77 ? -9.719 14.281 9.641 1 97.56 77 ARG B C 1
ATOM 1460 O O . ARG B 1 77 ? -10.617 13.531 10.016 1 97.56 77 ARG B O 1
ATOM 1467 N N . VAL B 1 78 ? -8.516 13.828 9.32 1 98.31 78 VAL B N 1
ATOM 1468 C CA . VAL B 1 78 ? -8.172 12.414 9.406 1 98.31 78 VAL B CA 1
ATOM 1469 C C . VAL B 1 78 ? -8.219 11.961 10.867 1 98.31 78 VAL B C 1
ATOM 1471 O O . VAL B 1 78 ? -8.734 10.883 11.172 1 98.31 78 VAL B O 1
ATOM 1474 N N . VAL B 1 79 ? -7.711 12.75 11.75 1 98.44 79 VAL B N 1
ATOM 1475 C CA . VAL B 1 79 ? -7.723 12.438 13.172 1 98.44 79 VAL B CA 1
ATOM 1476 C C . VAL B 1 79 ? -9.164 12.398 13.68 1 98.44 79 VAL B C 1
ATOM 1478 O O . VAL B 1 79 ? -9.539 11.484 14.422 1 98.44 79 VAL B O 1
ATOM 1481 N N . LYS B 1 80 ? -9.945 13.359 13.297 1 98.31 80 LYS B N 1
ATOM 1482 C CA . LYS B 1 80 ? -11.352 13.398 13.672 1 98.31 80 LYS B CA 1
ATOM 1483 C C . LYS B 1 80 ? -12.078 12.133 13.219 1 98.31 80 LYS B C 1
ATOM 1485 O O . LYS B 1 80 ? -12.992 11.664 13.898 1 98.31 80 LYS B O 1
ATOM 1490 N N . ALA B 1 81 ? -11.609 11.609 12.141 1 98.19 81 ALA B N 1
ATOM 1491 C CA . ALA B 1 81 ? -12.242 10.43 11.562 1 98.19 81 ALA B CA 1
ATOM 1492 C C . ALA B 1 81 ? -11.742 9.156 12.234 1 98.19 81 ALA B C 1
ATOM 1494 O O . ALA B 1 81 ? -12.164 8.055 11.867 1 98.19 81 ALA B O 1
ATOM 1495 N N . GLY B 1 82 ? -10.781 9.258 13.125 1 97.12 82 GLY B N 1
ATOM 1496 C CA . GLY B 1 82 ? -10.492 8.102 13.953 1 97.12 82 GLY B CA 1
ATOM 1497 C C . GLY B 1 82 ? -9.023 7.727 13.961 1 97.12 82 GLY B C 1
ATOM 1498 O O . GLY B 1 82 ? -8.609 6.793 14.656 1 97.12 82 GLY B O 1
ATOM 1499 N N . ALA B 1 83 ? -8.195 8.383 13.227 1 98.38 83 ALA B N 1
ATOM 1500 C CA . ALA B 1 83 ? -6.762 8.125 13.242 1 98.38 83 ALA B CA 1
ATOM 1501 C C . ALA B 1 83 ? -6.078 8.914 14.359 1 98.38 83 ALA B C 1
ATOM 1503 O O . ALA B 1 83 ? -6.707 9.758 15.008 1 98.38 83 ALA B O 1
ATOM 1504 N N . SER B 1 84 ? -4.875 8.547 14.641 1 98.5 84 SER B N 1
ATOM 1505 C CA . SER B 1 84 ? -4.035 9.273 15.586 1 98.5 84 SER B CA 1
ATOM 1506 C C . SER B 1 84 ? -2.721 9.695 14.945 1 98.5 84 SER B C 1
ATOM 1508 O O . SER B 1 84 ? -2.309 9.133 13.93 1 98.5 84 SER B O 1
ATOM 1510 N N . VAL B 1 85 ? -2.088 10.727 15.547 1 98.31 85 VAL B N 1
ATOM 1511 C CA . VAL B 1 85 ? -0.792 11.18 15.047 1 98.31 85 VAL B CA 1
ATOM 1512 C C . VAL B 1 85 ? 0.315 10.297 15.633 1 98.31 85 VAL B C 1
ATOM 1514 O O . VAL B 1 85 ? 0.468 10.211 16.844 1 98.31 85 VAL B O 1
ATOM 1517 N N . ARG B 1 86 ? 1.001 9.633 14.805 1 97.75 86 ARG B N 1
ATOM 1518 C CA . ARG B 1 86 ? 2.133 8.805 15.211 1 97.75 86 ARG B CA 1
ATOM 1519 C C . ARG B 1 86 ? 3.43 9.609 15.195 1 97.75 86 ARG B C 1
ATOM 1521 O O . ARG B 1 86 ? 4.254 9.484 16.109 1 97.75 86 ARG B O 1
ATOM 1528 N N . VAL B 1 87 ? 3.688 10.328 14.156 1 96.62 87 VAL B N 1
ATOM 1529 C CA . VAL B 1 87 ? 4.797 11.266 13.984 1 96.62 87 VAL B CA 1
ATOM 1530 C C . VAL B 1 87 ? 4.266 12.625 13.547 1 96.62 87 VAL B C 1
ATOM 1532 O O . VAL B 1 87 ? 3.617 12.742 12.5 1 96.62 87 VAL B O 1
ATOM 1535 N N . PRO B 1 88 ? 4.523 13.633 14.398 1 96.69 88 PRO B N 1
ATOM 1536 C CA . PRO B 1 88 ? 4.031 14.953 14.016 1 96.69 88 PRO B CA 1
ATOM 1537 C C . PRO B 1 88 ? 4.664 15.461 12.719 1 96.69 88 PRO B C 1
ATOM 1539 O O . PRO B 1 88 ? 5.586 14.836 12.188 1 96.69 88 PRO B O 1
ATOM 1542 N N . VAL B 1 89 ? 4.121 16.547 12.203 1 96 89 VAL B N 1
ATOM 1543 C CA . VAL B 1 89 ? 4.566 17.141 10.945 1 96 89 VAL B CA 1
ATOM 1544 C C . VAL B 1 89 ? 6.062 17.438 11.016 1 96 89 VAL B C 1
ATOM 1546 O O . VAL B 1 89 ? 6.543 18.031 11.984 1 96 89 VAL B O 1
ATOM 1549 N N . GLN B 1 90 ? 6.703 16.953 10.109 1 93.94 90 GLN B N 1
ATOM 1550 C CA . GLN B 1 90 ? 8.117 17.25 9.914 1 93.94 90 GLN B CA 1
ATOM 1551 C C . GLN B 1 90 ? 8.344 18.016 8.617 1 93.94 90 GLN B C 1
ATOM 1553 O O . GLN B 1 90 ? 7.77 17.672 7.578 1 93.94 90 GLN B O 1
ATOM 1558 N N . ALA B 1 91 ? 9.195 18.969 8.703 1 90.38 91 ALA B N 1
ATOM 1559 C CA . ALA B 1 91 ? 9.555 19.75 7.52 1 90.38 91 ALA B CA 1
ATOM 1560 C C . ALA B 1 91 ? 10.781 19.172 6.824 1 90.38 91 ALA B C 1
ATOM 1562 O O . ALA B 1 91 ? 11.82 18.969 7.457 1 90.38 91 ALA B O 1
ATOM 1563 N N . GLY B 1 92 ? 10.562 18.734 5.602 1 84.38 92 GLY B N 1
ATOM 1564 C CA . GLY B 1 92 ? 11.695 18.391 4.758 1 84.38 92 GLY B CA 1
ATOM 1565 C C . GLY B 1 92 ? 12.07 19.5 3.787 1 84.38 92 GLY B C 1
ATOM 1566 O O . GLY B 1 92 ? 11.461 20.578 3.795 1 84.38 92 GLY B O 1
ATOM 1567 N N . PRO B 1 93 ? 13.094 19.234 3.008 1 84.06 93 PRO B N 1
ATOM 1568 C CA . PRO B 1 93 ? 13.555 20.281 2.082 1 84.06 93 PRO B CA 1
ATOM 1569 C C . PRO B 1 93 ? 12.492 20.656 1.055 1 84.06 93 PRO B C 1
ATOM 1571 O O . PRO B 1 93 ? 12.414 21.828 0.646 1 84.06 93 PRO B O 1
ATOM 1574 N N . HIS B 1 94 ? 11.625 19.734 0.697 1 88 94 HIS B N 1
ATOM 1575 C CA . HIS B 1 94 ? 10.695 20.031 -0.388 1 88 94 HIS B CA 1
ATOM 1576 C C . HIS B 1 94 ? 9.258 19.75 0.017 1 88 94 HIS B C 1
ATOM 1578 O O . HIS B 1 94 ? 8.32 20.047 -0.731 1 88 94 HIS B O 1
ATOM 1584 N N . GLU B 1 95 ? 9.117 19.188 1.201 1 92.62 95 GLU B N 1
ATOM 1585 C CA . GLU B 1 95 ? 7.762 18.812 1.583 1 92.62 95 GLU B CA 1
ATOM 1586 C C . GLU B 1 95 ? 7.605 18.781 3.102 1 92.62 95 GLU B C 1
ATOM 1588 O O . GLU B 1 95 ? 8.602 18.734 3.83 1 92.62 95 GLU B O 1
ATOM 1593 N N . TYR B 1 96 ? 6.34 18.906 3.533 1 95 96 TYR B N 1
ATOM 1594 C CA . TYR B 1 96 ? 5.906 18.547 4.883 1 95 96 TYR B CA 1
ATOM 1595 C C . TYR B 1 96 ? 5.293 17.156 4.914 1 95 96 TYR B C 1
ATOM 1597 O O . TYR B 1 96 ? 4.559 16.781 3.998 1 95 96 TYR B O 1
ATOM 1605 N N . ARG B 1 97 ? 5.637 16.453 5.953 1 96.12 97 ARG B N 1
ATOM 1606 C CA . ARG B 1 97 ? 5.039 15.125 6.078 1 96.12 97 ARG B CA 1
ATOM 1607 C C . ARG B 1 97 ? 4.672 14.82 7.527 1 96.12 97 ARG B C 1
ATOM 1609 O O . ARG B 1 97 ? 5.305 15.336 8.453 1 96.12 97 ARG B O 1
ATOM 1616 N N . ALA B 1 98 ? 3.734 14.031 7.746 1 97.88 98 ALA B N 1
ATOM 1617 C CA . ALA B 1 98 ? 3.342 13.453 9.031 1 97.88 98 ALA B CA 1
ATOM 1618 C C . ALA B 1 98 ? 2.92 11.992 8.867 1 97.88 98 ALA B C 1
ATOM 1620 O O . ALA B 1 98 ? 2.57 11.562 7.77 1 97.88 98 ALA B O 1
ATOM 1621 N N . VAL B 1 99 ? 3.088 11.242 9.922 1 98.44 99 VAL B N 1
ATOM 1622 C CA . VAL B 1 99 ? 2.631 9.859 9.922 1 98.44 99 VAL B CA 1
ATOM 1623 C C . VAL B 1 99 ? 1.441 9.703 10.867 1 98.44 99 VAL B C 1
ATOM 1625 O O . VAL B 1 99 ? 1.524 10.062 12.039 1 98.44 99 VAL B O 1
ATOM 1628 N N . LEU B 1 100 ? 0.355 9.25 10.328 1 98.56 100 LEU B N 1
ATOM 1629 C CA . LEU B 1 100 ? -0.833 8.938 11.109 1 98.56 100 LEU B CA 1
ATOM 1630 C C . LEU B 1 100 ? -1.034 7.426 11.203 1 98.56 100 LEU B C 1
ATOM 1632 O O . LEU B 1 100 ? -0.428 6.664 10.445 1 98.56 100 LEU B O 1
ATOM 1636 N N . GLU B 1 101 ? -1.808 7.031 12.172 1 98.38 101 GLU B N 1
ATOM 1637 C CA . GLU B 1 101 ? -2.129 5.629 12.414 1 98.38 101 GLU B CA 1
ATOM 1638 C C . GLU B 1 101 ? -3.631 5.43 12.594 1 98.38 101 GLU B C 1
ATOM 1640 O O . GLU B 1 101 ? -4.273 6.164 13.352 1 98.38 101 GLU B O 1
ATOM 1645 N N . ASP B 1 102 ? -4.156 4.445 11.805 1 97.62 102 ASP B N 1
ATOM 1646 C CA . ASP B 1 102 ? -5.586 4.211 11.969 1 97.62 102 ASP B CA 1
ATOM 1647 C C . ASP B 1 102 ? -5.863 3.332 13.188 1 97.62 102 ASP B C 1
ATOM 1649 O O . ASP B 1 102 ? -4.938 2.965 13.914 1 97.62 102 ASP B O 1
ATOM 1653 N N . LYS B 1 103 ? -7.066 3.031 13.492 1 94.75 103 LYS B N 1
ATOM 1654 C CA . LYS B 1 103 ? -7.48 2.33 14.703 1 94.75 103 LYS B CA 1
ATOM 1655 C C . LYS B 1 103 ? -6.957 0.897 14.719 1 94.75 103 LYS B C 1
ATOM 1657 O O . LYS B 1 103 ? -6.871 0.271 15.773 1 94.75 103 LYS B O 1
ATOM 1662 N N . ASN B 1 104 ? -6.621 0.371 13.562 1 93.31 104 ASN B N 1
ATOM 1663 C CA . ASN B 1 104 ? -6.133 -1 13.461 1 93.31 104 ASN B CA 1
ATOM 1664 C C . ASN B 1 104 ? -4.609 -1.048 13.391 1 93.31 104 ASN B C 1
ATOM 1666 O O . ASN B 1 104 ? -4.023 -2.119 13.219 1 93.31 104 ASN B O 1
ATOM 1670 N N . GLY B 1 105 ? -4.012 0.04 13.484 1 95.56 105 GLY B N 1
ATOM 1671 C CA . GLY B 1 105 ? -2.559 0.087 13.539 1 95.56 105 GLY B CA 1
ATOM 1672 C C . GLY B 1 105 ? -1.922 0.327 12.18 1 95.56 105 GLY B C 1
ATOM 1673 O O . GLY B 1 105 ? -0.696 0.367 12.062 1 95.56 105 GLY B O 1
ATOM 1674 N N . ALA B 1 106 ? -2.672 0.477 11.133 1 97.06 106 ALA B N 1
ATOM 1675 C CA . ALA B 1 106 ? -2.125 0.795 9.82 1 97.06 106 ALA B CA 1
ATOM 1676 C C . ALA B 1 106 ? -1.599 2.227 9.773 1 97.06 106 ALA B C 1
ATOM 1678 O O . ALA B 1 106 ? -2.174 3.125 10.391 1 97.06 106 ALA B O 1
ATOM 1679 N N . LEU B 1 107 ? -0.527 2.406 9.008 1 98.12 107 LEU B N 1
ATOM 1680 C CA . LEU B 1 107 ? 0.089 3.725 8.914 1 98.12 107 LEU B CA 1
A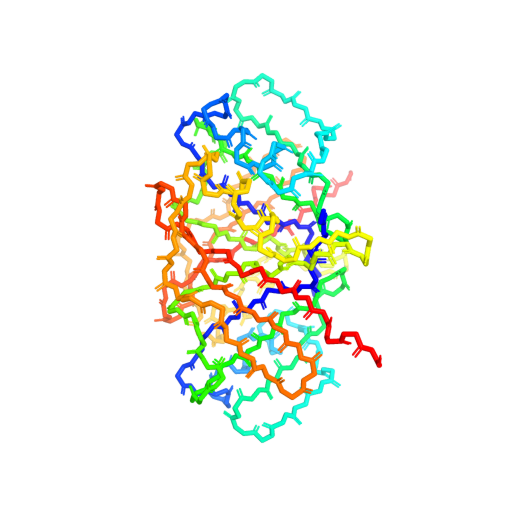TOM 1681 C C . LEU B 1 107 ? -0.292 4.414 7.609 1 98.12 107 LEU B C 1
ATOM 1683 O O . LEU B 1 107 ? -0.413 3.764 6.57 1 98.12 107 LEU B O 1
ATOM 1687 N N . LEU B 1 108 ? -0.442 5.691 7.707 1 98.5 108 LEU B N 1
ATOM 1688 C CA . LEU B 1 108 ? -0.68 6.594 6.586 1 98.5 108 LEU B CA 1
ATOM 1689 C C . LEU B 1 108 ? 0.245 7.805 6.656 1 98.5 108 LEU B C 1
ATOM 1691 O O . LEU B 1 108 ? 0.334 8.461 7.695 1 98.5 108 LEU B O 1
ATOM 1695 N N . VAL B 1 109 ? 0.893 8.039 5.566 1 98.44 109 VAL B N 1
ATOM 1696 C CA . VAL B 1 109 ? 1.724 9.234 5.484 1 98.44 109 VAL B CA 1
ATOM 1697 C C . VAL B 1 109 ? 0.967 10.344 4.75 1 98.44 109 VAL B C 1
ATOM 1699 O O . VAL B 1 109 ? 0.482 10.141 3.637 1 98.44 109 VAL B O 1
ATOM 1702 N N . ILE B 1 110 ? 0.809 11.43 5.391 1 98.31 110 ILE B N 1
ATOM 1703 C CA . ILE B 1 110 ? 0.201 12.602 4.777 1 98.31 110 ILE B CA 1
ATOM 1704 C C . ILE B 1 110 ? 1.284 13.617 4.426 1 98.31 110 ILE B C 1
ATOM 1706 O O . ILE B 1 110 ? 2.119 13.961 5.266 1 98.31 110 ILE B O 1
ATOM 1710 N N . SER B 1 111 ? 1.261 14.031 3.178 1 97.5 111 SER B N 1
ATOM 1711 C CA . SER B 1 111 ? 2.346 14.898 2.73 1 97.5 111 SER B CA 1
ATOM 1712 C C . SER B 1 111 ? 1.816 16.078 1.924 1 97.5 111 SER B C 1
ATOM 1714 O O . SER B 1 111 ? 0.742 16 1.324 1 97.5 111 SER B O 1
ATOM 1716 N N . GLN B 1 112 ? 2.543 17.188 1.971 1 97 112 GLN B N 1
ATOM 1717 C CA . GLN B 1 112 ? 2.268 18.375 1.156 1 97 112 GLN B CA 1
ATOM 1718 C C . GLN B 1 112 ? 3.562 19.047 0.712 1 97 112 GLN B C 1
ATOM 1720 O O . GLN B 1 112 ? 4.48 19.234 1.516 1 97 112 GLN B O 1
ATOM 1725 N N . LYS B 1 113 ? 3.594 19.391 -0.565 1 91.69 113 LYS B N 1
ATOM 1726 C CA . LYS B 1 113 ? 4.75 20.125 -1.085 1 91.69 113 LYS B CA 1
ATOM 1727 C C . LYS B 1 113 ? 4.859 21.5 -0.456 1 91.69 113 LYS B C 1
ATOM 1729 O O . LYS B 1 113 ? 3.846 22.172 -0.221 1 91.69 113 LYS B O 1
ATOM 1734 N N . ARG B 1 114 ? 6.047 21.844 -0.226 1 84.94 114 ARG B N 1
ATOM 1735 C CA . ARG B 1 114 ? 6.273 23.203 0.273 1 84.94 114 ARG B CA 1
ATOM 1736 C C . ARG B 1 114 ? 5.918 24.25 -0.784 1 84.94 114 ARG B C 1
ATOM 1738 O O . ARG B 1 114 ? 6.164 24.031 -1.974 1 84.94 114 ARG B O 1
ATOM 1745 N N . ALA B 1 115 ? 4.922 25.125 -0.452 1 70.56 115 ALA B N 1
ATOM 1746 C CA . ALA B 1 115 ? 4.625 26.219 -1.368 1 70.56 115 ALA B CA 1
ATOM 1747 C C . ALA B 1 115 ? 5.906 26.875 -1.87 1 70.56 115 ALA B C 1
ATOM 1749 O O . ALA B 1 115 ? 6.883 27 -1.125 1 70.56 115 ALA B O 1
ATOM 1750 N N . ALA B 1 116 ? 6.152 26.781 -3.285 1 56.5 116 ALA B N 1
ATOM 1751 C CA . ALA B 1 116 ? 7.27 27.5 -3.885 1 56.5 116 ALA B CA 1
ATOM 1752 C C . ALA B 1 116 ? 7.371 28.922 -3.324 1 56.5 116 ALA B C 1
ATOM 1754 O O . ALA B 1 116 ? 6.363 29.516 -2.93 1 56.5 116 ALA B O 1
#

pLDDT: mean 95.97, std 5.31, range [56.22, 98.81]